Protein AF-A0A2L2BMZ1-F1 (afdb_monomer)

Mean predicted aligned error: 7.78 Å

Structure (mmCIF, N/CA/C/O backbone):
data_AF-A0A2L2BMZ1-F1
#
_entry.id   AF-A0A2L2BMZ1-F1
#
loop_
_atom_site.group_PDB
_atom_site.id
_atom_site.type_symbol
_atom_site.label_atom_id
_atom_site.label_alt_id
_atom_site.label_comp_id
_atom_site.label_asym_id
_atom_site.label_entity_id
_atom_site.label_seq_id
_atom_site.pdbx_PDB_ins_code
_atom_site.Cartn_x
_atom_site.Cartn_y
_atom_site.Cartn_z
_atom_site.occupancy
_atom_site.B_iso_or_equiv
_atom_site.auth_seq_id
_atom_site.auth_comp_id
_atom_site.auth_asym_id
_atom_site.auth_atom_id
_atom_site.pdbx_PDB_model_num
ATOM 1 N N . MET A 1 1 ? 6.894 -8.047 1.822 1.00 73.94 1 MET A N 1
ATOM 2 C CA . MET A 1 1 ? 6.750 -8.176 0.360 1.00 73.94 1 MET A CA 1
ATOM 3 C C . MET A 1 1 ? 8.102 -8.107 -0.331 1.00 73.94 1 MET A C 1
ATOM 5 O O . MET A 1 1 ? 8.536 -9.138 -0.802 1.00 73.94 1 MET A O 1
ATOM 9 N N . GLU A 1 2 ? 8.810 -6.972 -0.311 1.00 73.25 2 GLU A N 1
ATOM 10 C CA . GLU A 1 2 ? 10.122 -6.817 -0.980 1.00 73.25 2 GLU A CA 1
ATOM 11 C C . GLU A 1 2 ? 11.122 -7.942 -0.673 1.00 73.25 2 GLU A C 1
ATOM 13 O O . GLU A 1 2 ? 11.601 -8.600 -1.587 1.00 73.25 2 GLU A O 1
ATOM 18 N N . ALA A 1 3 ? 11.366 -8.222 0.611 1.00 72.44 3 ALA A N 1
ATOM 19 C CA . ALA A 1 3 ? 12.286 -9.280 1.028 1.00 72.44 3 ALA A CA 1
ATOM 20 C C . ALA A 1 3 ? 11.830 -10.691 0.596 1.00 72.44 3 ALA A C 1
ATOM 22 O O . ALA A 1 3 ? 12.660 -11.547 0.333 1.00 72.44 3 ALA A O 1
ATOM 23 N N . ALA A 1 4 ? 10.516 -10.921 0.495 1.00 77.12 4 ALA A N 1
ATOM 24 C CA . ALA A 1 4 ? 9.968 -12.196 0.030 1.00 77.12 4 ALA A CA 1
ATOM 25 C C . ALA A 1 4 ? 10.068 -12.340 -1.497 1.00 77.12 4 ALA A C 1
ATOM 27 O O . ALA A 1 4 ? 10.222 -13.449 -1.993 1.00 77.12 4 ALA A O 1
ATOM 28 N N . LEU A 1 5 ? 9.999 -11.232 -2.249 1.00 78.12 5 LEU A N 1
ATOM 29 C CA . LEU A 1 5 ? 10.255 -11.250 -3.692 1.00 78.12 5 LEU A CA 1
ATOM 30 C C . LEU A 1 5 ? 11.732 -11.540 -3.942 1.00 78.12 5 LEU A C 1
ATOM 32 O O . LEU A 1 5 ? 12.051 -12.360 -4.789 1.00 78.12 5 LEU A O 1
ATOM 36 N N . GLU A 1 6 ? 12.630 -10.938 -3.160 1.00 73.19 6 GLU A N 1
ATOM 37 C CA . GLU A 1 6 ? 14.060 -11.225 -3.283 1.00 73.19 6 GLU A CA 1
ATOM 38 C C . GLU A 1 6 ? 14.370 -12.728 -3.122 1.00 73.19 6 GLU A C 1
ATOM 40 O O . GLU A 1 6 ? 15.110 -13.320 -3.909 1.00 73.19 6 GLU A O 1
ATOM 45 N N . GLU A 1 7 ? 13.756 -13.365 -2.129 1.00 76.19 7 GLU A N 1
ATOM 46 C CA . GLU A 1 7 ? 13.883 -14.805 -1.918 1.00 76.19 7 GLU A CA 1
ATOM 47 C C . GLU A 1 7 ? 13.292 -15.619 -3.077 1.00 76.19 7 GLU A C 1
ATOM 49 O O . GLU A 1 7 ? 13.943 -16.535 -3.579 1.00 76.19 7 GLU A O 1
ATOM 54 N N . ALA A 1 8 ? 12.096 -15.248 -3.543 1.00 79.06 8 ALA A N 1
ATOM 55 C CA . ALA A 1 8 ? 11.344 -15.986 -4.555 1.00 79.06 8 ALA A CA 1
ATOM 56 C C . ALA A 1 8 ? 12.043 -16.097 -5.923 1.00 79.06 8 ALA A C 1
ATOM 58 O O . ALA A 1 8 ? 11.841 -17.083 -6.631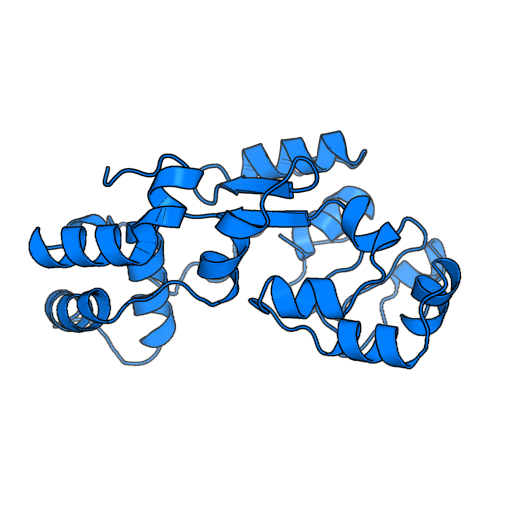 1.00 79.06 8 ALA A O 1
ATOM 59 N N . PHE A 1 9 ? 12.850 -15.111 -6.315 1.00 74.31 9 PHE A N 1
ATOM 60 C CA . PHE A 1 9 ? 13.529 -15.121 -7.619 1.00 74.31 9 PHE A CA 1
ATOM 61 C C . PHE A 1 9 ? 15.044 -15.341 -7.517 1.00 74.31 9 PHE A C 1
ATOM 63 O O . PHE A 1 9 ? 15.625 -15.933 -8.423 1.00 74.31 9 PHE A O 1
ATOM 70 N N . TRP A 1 10 ? 15.698 -14.916 -6.425 1.00 72.69 10 TRP A N 1
ATOM 71 C CA . TRP A 1 10 ? 17.164 -15.005 -6.287 1.00 72.69 10 TRP A CA 1
ATOM 72 C C . TRP A 1 10 ? 17.623 -15.898 -5.126 1.00 72.69 10 TRP A C 1
ATOM 74 O O . TRP A 1 10 ? 18.813 -15.913 -4.798 1.00 72.69 10 TRP A O 1
ATOM 84 N N . GLY A 1 11 ? 16.710 -16.647 -4.494 1.00 69.06 11 GLY A N 1
ATOM 85 C CA . GLY A 1 11 ? 17.026 -17.678 -3.495 1.00 69.06 11 GLY A CA 1
ATOM 86 C C . GLY A 1 11 ? 17.744 -17.147 -2.254 1.00 69.06 11 GLY A C 1
ATOM 87 O O . GLY A 1 11 ? 18.488 -17.874 -1.597 1.00 69.06 11 GLY A O 1
ATOM 88 N N . SER A 1 12 ? 17.592 -15.854 -1.974 1.00 66.00 12 SER A N 1
ATOM 89 C CA . SER A 1 12 ? 18.328 -15.162 -0.922 1.00 66.00 12 SER A CA 1
ATOM 90 C C . SER A 1 12 ? 17.438 -14.921 0.291 1.00 66.00 12 SER A C 1
ATOM 92 O O . SER A 1 12 ? 16.325 -14.438 0.113 1.00 66.00 12 SER A O 1
ATOM 94 N N . PRO A 1 13 ? 17.901 -15.209 1.524 1.00 64.38 13 PRO A N 1
ATOM 95 C CA . PRO A 1 13 ? 17.044 -15.106 2.699 1.00 64.38 13 PRO A CA 1
ATOM 96 C C . PRO A 1 13 ? 16.477 -13.696 2.885 1.00 64.38 13 PRO A C 1
ATOM 98 O O . PRO A 1 13 ? 17.237 -12.716 2.940 1.00 64.38 13 PRO A O 1
ATOM 101 N N . ALA A 1 14 ? 15.154 -13.610 3.049 1.00 61.50 14 ALA A N 1
ATOM 102 C CA . ALA A 1 14 ? 14.448 -12.371 3.329 1.00 61.50 14 ALA A CA 1
ATOM 103 C C . ALA A 1 14 ? 15.003 -11.682 4.592 1.00 61.50 14 ALA A C 1
ATOM 105 O O . ALA A 1 14 ? 14.909 -12.195 5.708 1.00 61.50 14 ALA A O 1
ATOM 106 N N . SER A 1 15 ? 15.571 -10.483 4.442 1.00 60.09 15 SER A N 1
ATOM 107 C CA . SER A 1 15 ? 16.139 -9.720 5.558 1.00 60.09 15 SER A CA 1
ATOM 108 C C . SER A 1 15 ? 15.561 -8.310 5.618 1.00 60.09 15 SER A C 1
ATOM 110 O O . SER A 1 15 ? 15.534 -7.580 4.628 1.00 60.09 15 SER A O 1
ATOM 112 N N . HIS A 1 16 ? 15.108 -7.908 6.808 1.00 54.88 16 HIS A N 1
ATOM 113 C CA . HIS A 1 16 ? 14.637 -6.550 7.051 1.00 54.88 16 HIS A CA 1
ATOM 114 C C . HIS A 1 16 ? 15.830 -5.602 7.217 1.00 54.88 16 HIS A C 1
ATOM 116 O O . HIS A 1 16 ? 16.740 -5.880 7.992 1.00 54.88 16 HIS A O 1
ATOM 122 N N . GLY A 1 17 ? 15.821 -4.468 6.513 1.00 52.12 17 GLY A N 1
ATOM 123 C CA . GLY A 1 17 ? 16.865 -3.444 6.642 1.00 52.12 17 GLY A CA 1
ATOM 124 C C . GLY A 1 17 ? 18.087 -3.635 5.740 1.00 52.12 17 GLY A C 1
ATOM 125 O O . GLY A 1 17 ? 19.001 -2.811 5.796 1.00 52.12 17 GLY A O 1
ATOM 126 N N . LYS A 1 18 ? 18.103 -4.658 4.873 1.00 52.47 18 LYS A N 1
ATOM 127 C CA . LYS A 1 18 ? 19.101 -4.735 3.803 1.00 52.47 18 LYS A CA 1
ATOM 128 C C . LYS A 1 18 ? 18.914 -3.619 2.774 1.00 52.47 18 LYS A C 1
ATOM 130 O O . LYS A 1 18 ? 17.821 -3.111 2.528 1.00 52.47 18 LYS A O 1
ATOM 135 N N . ARG A 1 19 ? 20.056 -3.252 2.207 1.00 48.16 19 ARG A N 1
ATOM 136 C CA . ARG A 1 19 ? 20.244 -2.388 1.044 1.00 48.16 19 ARG A CA 1
ATOM 137 C C . ARG A 1 19 ? 19.625 -3.047 -0.192 1.00 48.16 19 ARG A C 1
ATOM 139 O O . ARG A 1 19 ? 19.823 -4.245 -0.376 1.00 48.16 19 ARG A O 1
ATOM 146 N N . ALA A 1 20 ? 18.883 -2.289 -0.998 1.00 51.75 20 ALA A N 1
ATOM 147 C CA . ALA A 1 20 ? 18.257 -2.805 -2.214 1.00 51.75 20 ALA A CA 1
ATOM 148 C C . ALA A 1 20 ? 19.309 -3.329 -3.207 1.00 51.75 20 ALA A C 1
ATOM 150 O O . ALA A 1 20 ? 20.446 -2.843 -3.241 1.00 51.75 20 ALA A O 1
ATOM 151 N N . SER A 1 21 ? 18.913 -4.293 -4.035 1.00 50.47 21 SER A N 1
ATOM 152 C CA . SER A 1 21 ? 19.725 -4.818 -5.136 1.00 50.47 21 SER A CA 1
ATOM 153 C C . SER A 1 21 ? 18.921 -4.720 -6.431 1.00 50.47 21 SER A C 1
ATOM 155 O O . SER A 1 21 ? 17.738 -5.048 -6.436 1.00 50.47 21 SER A O 1
ATOM 157 N N . ILE A 1 22 ? 19.556 -4.236 -7.502 1.00 54.47 22 ILE A N 1
ATOM 158 C CA . ILE A 1 22 ? 19.000 -4.246 -8.861 1.00 54.47 22 ILE A CA 1
ATOM 159 C C . ILE A 1 22 ? 19.677 -5.392 -9.604 1.00 54.47 22 ILE A C 1
ATOM 161 O O . ILE A 1 22 ? 20.907 -5.408 -9.731 1.00 54.47 22 ILE A O 1
ATOM 165 N N . TYR A 1 23 ? 18.872 -6.343 -10.065 1.00 57.88 23 TYR A N 1
ATOM 166 C CA . TYR A 1 23 ? 19.321 -7.514 -10.813 1.00 57.88 23 TYR A CA 1
ATOM 167 C C . TYR A 1 23 ? 18.999 -7.346 -12.309 1.00 57.88 23 TYR A C 1
ATOM 169 O O . TYR A 1 23 ? 18.095 -6.593 -12.674 1.00 57.88 23 TYR A O 1
ATOM 177 N N . ARG A 1 24 ? 19.771 -7.995 -13.195 1.00 53.31 24 ARG A N 1
ATOM 178 C CA . ARG A 1 24 ? 19.661 -7.837 -14.666 1.00 53.31 24 ARG A CA 1
ATOM 179 C C . ARG A 1 24 ? 18.313 -8.268 -15.257 1.00 53.31 24 ARG A C 1
ATOM 181 O O . ARG A 1 24 ? 17.959 -7.811 -16.333 1.00 53.31 24 ARG A O 1
ATOM 188 N N . ASP A 1 25 ? 17.587 -9.140 -14.573 1.00 57.88 25 ASP A N 1
ATOM 189 C CA . ASP A 1 25 ? 16.226 -9.588 -14.905 1.00 57.88 25 ASP A CA 1
ATOM 190 C C . ASP A 1 25 ? 15.133 -8.604 -14.448 1.00 57.88 25 ASP A C 1
ATOM 192 O O . ASP A 1 25 ? 13.951 -8.796 -14.722 1.00 57.88 25 ASP A O 1
ATOM 196 N N . GLY A 1 26 ? 15.533 -7.507 -13.810 1.00 53.03 26 GLY A N 1
ATOM 197 C CA . GLY A 1 26 ? 14.751 -6.289 -13.749 1.00 53.03 26 GLY A CA 1
ATOM 198 C C . GLY A 1 26 ? 13.941 -6.047 -12.489 1.00 53.03 26 GLY A C 1
ATOM 199 O O . GLY 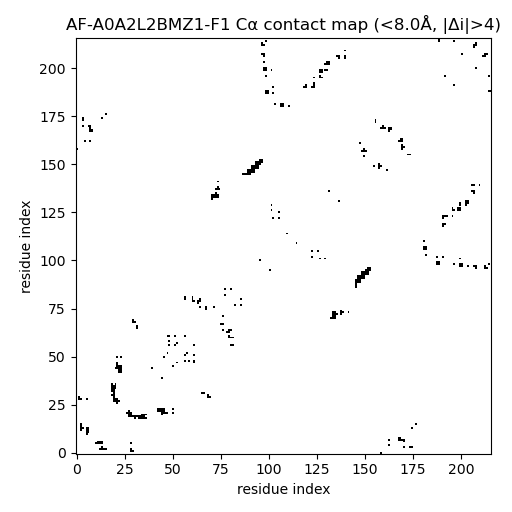A 1 26 ? 13.051 -5.193 -12.465 1.00 53.03 26 GLY A O 1
ATOM 200 N N . PHE A 1 27 ? 14.272 -6.750 -11.412 1.00 54.94 27 PHE A N 1
ATOM 201 C CA . PHE A 1 27 ? 13.631 -6.526 -10.131 1.00 54.94 27 PHE A CA 1
ATOM 202 C C . PHE A 1 27 ? 14.301 -5.419 -9.315 1.00 54.94 27 PHE A C 1
ATOM 204 O O . PHE A 1 27 ? 15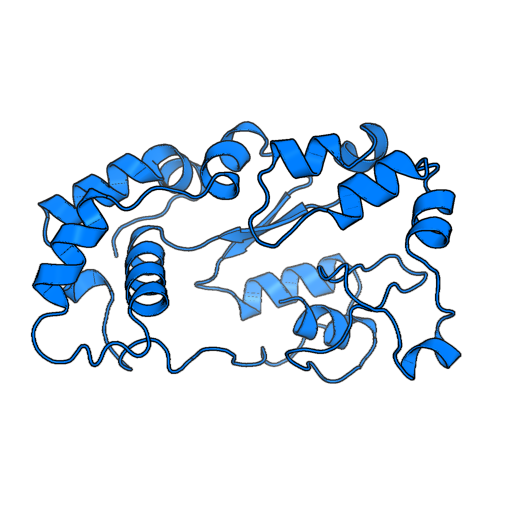.524 -5.369 -9.166 1.00 54.94 27 PHE A O 1
ATOM 211 N N . VAL A 1 28 ? 13.465 -4.536 -8.766 1.00 52.62 28 VAL A N 1
ATOM 212 C CA . VAL A 1 28 ? 13.851 -3.367 -7.971 1.00 52.62 28 VAL A CA 1
ATOM 213 C C . VAL A 1 28 ? 13.094 -3.432 -6.646 1.00 52.62 28 VAL A C 1
ATOM 215 O O . VAL A 1 28 ? 11.867 -3.357 -6.635 1.00 52.62 28 VAL A O 1
ATOM 218 N N . THR A 1 29 ? 13.799 -3.557 -5.517 1.00 49.44 29 THR A N 1
ATOM 219 C CA . THR A 1 29 ? 13.200 -3.337 -4.187 1.00 49.44 29 THR A CA 1
ATOM 220 C C . THR A 1 29 ? 13.402 -1.889 -3.742 1.00 49.44 29 THR A C 1
ATOM 222 O O . THR A 1 29 ? 14.441 -1.276 -3.995 1.00 49.44 29 THR A O 1
ATOM 225 N N . GLY A 1 30 ? 12.367 -1.305 -3.135 1.00 38.91 30 GLY A N 1
ATOM 226 C CA . GLY A 1 30 ? 12.150 0.133 -3.000 1.00 38.91 30 GLY A CA 1
ATOM 227 C C . GLY A 1 30 ? 12.954 0.819 -1.901 1.00 38.91 30 GLY A C 1
ATOM 228 O O . GLY A 1 30 ? 12.375 1.433 -1.004 1.00 38.91 30 GLY A O 1
ATOM 229 N N . ARG A 1 31 ? 14.291 0.791 -1.978 1.00 43.09 31 ARG A N 1
ATOM 230 C CA . ARG A 1 31 ? 15.136 1.715 -1.202 1.00 43.09 31 ARG A CA 1
ATOM 231 C C . ARG A 1 31 ? 16.263 2.323 -2.051 1.00 43.09 31 ARG A C 1
ATOM 233 O O . ARG A 1 31 ? 17.238 1.634 -2.334 1.00 43.09 31 ARG A O 1
ATOM 240 N N . PRO A 1 32 ? 16.196 3.631 -2.363 1.00 38.66 32 PRO A N 1
ATOM 241 C CA . PRO A 1 32 ? 17.248 4.380 -3.066 1.00 38.66 32 PRO A CA 1
ATOM 242 C C . PRO A 1 32 ? 18.586 4.451 -2.313 1.00 38.66 32 PRO A C 1
ATOM 244 O O . PRO A 1 32 ? 19.621 4.800 -2.883 1.00 38.66 32 PRO A O 1
ATOM 247 N N . HIS A 1 33 ? 18.584 4.153 -1.010 1.00 38.25 33 HIS A N 1
ATOM 248 C CA . HIS A 1 33 ? 19.751 4.351 -0.164 1.00 38.25 33 HIS A CA 1
ATOM 249 C C . HIS A 1 33 ? 20.598 3.086 -0.043 1.00 38.25 33 HIS A C 1
ATOM 251 O O . HIS A 1 33 ? 20.395 2.234 0.823 1.00 38.25 33 HIS A O 1
ATOM 257 N N . ASN A 1 34 ? 21.644 3.107 -0.869 1.00 38.34 34 ASN A N 1
ATOM 258 C CA . ASN A 1 34 ? 22.843 2.281 -0.871 1.00 38.34 34 ASN A CA 1
ATOM 259 C C . ASN A 1 34 ? 22.666 0.873 -1.428 1.00 38.34 34 ASN A C 1
ATOM 261 O O . ASN A 1 34 ? 21.856 0.098 -0.952 1.00 38.34 34 ASN A O 1
ATOM 265 N N . PHE A 1 35 ? 23.545 0.528 -2.363 1.00 47.31 35 PHE A N 1
ATOM 266 C CA . PHE A 1 35 ? 23.560 -0.734 -3.078 1.00 47.31 35 PHE A CA 1
ATOM 267 C C . PHE A 1 35 ? 24.909 -1.436 -2.886 1.00 47.31 35 PHE A C 1
ATOM 269 O O . PHE A 1 35 ? 25.906 -1.005 -3.464 1.00 47.31 35 PHE A O 1
ATOM 276 N N . ARG A 1 36 ? 24.981 -2.476 -2.049 1.00 47.22 36 ARG A N 1
ATOM 277 C CA . ARG A 1 36 ? 26.135 -3.399 -1.956 1.00 47.22 36 ARG A CA 1
ATOM 278 C C . ARG A 1 36 ? 25.652 -4.726 -1.351 1.00 47.22 36 ARG A C 1
ATOM 280 O O . ARG A 1 36 ? 25.263 -4.722 -0.185 1.00 47.22 36 ARG A O 1
ATOM 287 N N . HIS A 1 37 ? 25.690 -5.836 -2.098 1.00 42.12 37 HIS A N 1
ATOM 288 C CA . HIS A 1 37 ? 25.399 -7.183 -1.570 1.00 42.12 37 HIS A CA 1
ATOM 289 C C . HIS A 1 37 ? 26.246 -8.284 -2.261 1.00 42.12 37 HIS A C 1
ATOM 291 O O . HIS A 1 37 ? 26.480 -8.180 -3.464 1.00 42.12 37 HIS A O 1
ATOM 297 N N . PRO A 1 38 ? 26.676 -9.358 -1.556 1.00 43.00 38 PRO A N 1
ATOM 298 C CA . PRO A 1 38 ? 27.494 -10.462 -2.102 1.00 43.00 38 PRO A CA 1
ATOM 299 C C . PRO A 1 38 ? 26.839 -11.356 -3.178 1.00 43.00 38 PRO A C 1
ATOM 301 O O . PRO A 1 38 ? 27.534 -12.134 -3.822 1.00 43.00 38 PRO A O 1
ATOM 304 N N . ILE A 1 39 ? 25.536 -11.216 -3.451 1.00 44.91 39 ILE A N 1
ATOM 305 C CA . ILE A 1 39 ? 24.858 -11.883 -4.591 1.00 44.91 39 ILE A CA 1
ATOM 306 C C . ILE A 1 39 ? 25.291 -11.256 -5.937 1.00 44.91 39 ILE A C 1
ATOM 308 O O . ILE A 1 39 ? 25.214 -11.891 -6.989 1.00 44.91 39 ILE A O 1
ATOM 312 N N . ALA A 1 40 ? 25.818 -10.023 -5.900 1.00 43.38 40 ALA A N 1
ATOM 313 C CA . ALA A 1 40 ? 26.226 -9.221 -7.054 1.00 43.38 40 ALA A CA 1
ATOM 314 C C . ALA A 1 40 ? 27.250 -9.894 -7.984 1.00 43.38 40 ALA A C 1
ATOM 316 O O . ALA A 1 40 ? 27.254 -9.610 -9.182 1.00 43.38 40 ALA A O 1
ATOM 317 N N . ALA A 1 41 ? 28.096 -10.787 -7.459 1.00 47.34 41 ALA A N 1
ATOM 318 C CA . ALA A 1 41 ? 29.102 -11.491 -8.255 1.00 47.34 41 ALA A CA 1
ATOM 319 C C . ALA A 1 41 ? 28.489 -12.532 -9.210 1.00 47.34 41 ALA A C 1
ATOM 321 O O . ALA A 1 41 ? 29.059 -12.802 -10.261 1.00 47.34 41 ALA A O 1
ATOM 322 N N . ARG A 1 42 ? 27.318 -13.090 -8.869 1.00 45.31 42 ARG A N 1
ATOM 323 C CA . ARG A 1 42 ? 26.654 -14.148 -9.648 1.00 45.31 42 ARG A CA 1
ATOM 324 C C . ARG A 1 42 ? 25.730 -13.607 -10.747 1.00 45.31 42 ARG A C 1
ATOM 326 O O . ARG A 1 42 ? 25.527 -14.296 -11.739 1.00 45.31 42 ARG A O 1
ATOM 333 N N . TRP A 1 43 ? 25.204 -12.388 -10.590 1.00 50.16 43 TRP A N 1
ATOM 334 C CA . TRP A 1 43 ? 24.140 -11.845 -11.455 1.00 50.16 43 TRP A CA 1
ATOM 335 C C . TRP A 1 43 ? 24.475 -10.510 -12.148 1.00 50.16 43 TRP A C 1
ATOM 337 O O . TRP A 1 43 ? 23.726 -10.071 -13.016 1.00 50.16 43 TRP A O 1
ATOM 347 N N . GLY A 1 44 ? 25.610 -9.878 -11.818 1.00 55.69 44 GLY A N 1
ATOM 348 C CA . GLY A 1 44 ? 26.086 -8.647 -12.457 1.00 55.69 44 GLY A CA 1
ATOM 349 C C . GLY A 1 44 ? 25.344 -7.389 -11.992 1.00 55.69 44 GLY A C 1
ATOM 350 O O . GLY A 1 44 ? 24.289 -7.049 -12.513 1.00 55.69 44 GLY A O 1
ATOM 351 N N . TYR A 1 45 ? 25.925 -6.660 -11.038 1.00 54.44 45 TYR A N 1
ATOM 352 C CA . TYR A 1 45 ? 25.345 -5.431 -10.488 1.00 54.44 45 TYR A CA 1
ATOM 353 C C . TYR A 1 45 ? 25.262 -4.284 -11.517 1.00 54.44 45 TYR A C 1
ATOM 355 O O . TYR A 1 45 ? 26.234 -3.999 -12.225 1.00 54.44 45 TYR A O 1
ATOM 363 N N . LEU A 1 46 ? 24.132 -3.570 -11.537 1.00 57.38 46 LEU A N 1
ATOM 364 C CA . LEU A 1 46 ? 23.943 -2.332 -12.295 1.00 57.38 46 LEU A CA 1
ATOM 365 C C . LEU A 1 46 ? 23.619 -1.186 -11.330 1.00 57.38 46 LEU A C 1
ATOM 367 O O . LEU A 1 46 ? 22.835 -1.340 -10.397 1.00 57.38 46 LEU A O 1
ATOM 371 N N . THR A 1 47 ? 24.208 -0.007 -11.550 1.00 66.56 47 THR A N 1
ATOM 372 C CA . THR A 1 47 ? 23.696 1.211 -10.904 1.00 66.56 47 THR A CA 1
ATOM 373 C C . THR A 1 47 ? 22.292 1.497 -11.432 1.00 66.56 47 THR A C 1
ATOM 375 O O . THR A 1 47 ? 21.997 1.148 -12.574 1.00 66.56 47 THR A O 1
ATOM 378 N N . ALA A 1 48 ? 21.448 2.190 -10.660 1.00 66.81 48 ALA A N 1
ATOM 379 C CA . ALA A 1 48 ? 20.133 2.620 -11.147 1.00 66.81 48 ALA A CA 1
ATOM 380 C C . ALA A 1 48 ? 20.244 3.352 -12.496 1.00 66.81 48 ALA A C 1
ATOM 382 O O . ALA A 1 48 ? 19.515 3.038 -13.425 1.00 66.81 48 ALA A O 1
ATOM 383 N N . ARG A 1 49 ? 21.238 4.239 -12.652 1.00 69.88 49 ARG A N 1
ATOM 384 C CA . ARG A 1 49 ? 21.509 4.923 -13.928 1.00 69.88 49 ARG A CA 1
ATOM 385 C C . ARG A 1 49 ? 21.839 3.961 -15.070 1.00 69.88 49 ARG A C 1
ATOM 387 O O . ARG A 1 49 ? 21.375 4.179 -16.177 1.00 69.88 49 ARG A O 1
ATOM 394 N N . ARG A 1 50 ? 22.627 2.910 -14.821 1.00 69.69 50 ARG A N 1
ATOM 395 C CA . ARG A 1 50 ? 22.981 1.929 -15.856 1.00 69.69 50 ARG A CA 1
ATOM 396 C C . ARG A 1 50 ? 21.786 1.055 -16.227 1.00 69.69 50 ARG A C 1
ATOM 398 O O . ARG A 1 50 ? 21.521 0.895 -17.405 1.00 69.69 50 ARG A O 1
ATOM 405 N N . TYR A 1 51 ? 21.058 0.554 -15.232 1.00 72.56 51 TYR A N 1
ATOM 406 C CA . TYR A 1 51 ? 19.873 -0.272 -15.447 1.00 72.56 51 TYR A CA 1
ATOM 407 C C . TYR A 1 51 ? 18.764 0.505 -16.164 1.00 72.56 51 TYR A C 1
ATOM 409 O O . TYR A 1 51 ? 18.314 0.114 -17.230 1.00 72.56 51 TYR A O 1
ATOM 417 N N . PHE A 1 52 ? 18.369 1.663 -15.635 1.00 72.06 52 PHE A N 1
ATOM 418 C CA . PHE A 1 52 ? 17.325 2.478 -16.254 1.00 72.06 52 PHE A CA 1
ATOM 419 C C . PHE A 1 52 ? 17.778 3.161 -17.551 1.00 72.06 52 PHE A C 1
ATOM 421 O O . PHE A 1 52 ? 16.942 3.464 -18.398 1.00 72.06 52 PHE A O 1
ATOM 428 N N . GLY A 1 53 ? 19.086 3.334 -17.758 1.00 70.88 53 GLY A N 1
ATOM 429 C CA . GLY A 1 53 ? 19.643 3.759 -19.041 1.00 70.88 53 GLY A CA 1
ATOM 430 C C . GLY A 1 53 ? 19.385 2.756 -20.171 1.00 70.88 53 GLY A C 1
ATOM 431 O O . GLY A 1 53 ? 19.162 3.176 -21.302 1.00 70.88 53 GLY A O 1
ATOM 432 N N . GLU A 1 54 ? 19.313 1.450 -19.879 1.00 75.25 54 GLU A N 1
ATOM 433 C CA . GLU A 1 54 ? 18.906 0.424 -20.861 1.00 75.25 54 GLU A CA 1
ATOM 434 C C . GLU A 1 54 ? 17.435 0.584 -21.282 1.00 75.25 54 GLU A C 1
ATOM 436 O O . GLU A 1 54 ? 17.048 0.186 -22.378 1.00 75.25 54 GLU A O 1
ATOM 441 N N . PHE A 1 55 ? 16.631 1.256 -20.454 1.00 73.56 55 PHE A N 1
ATOM 442 C CA . PHE A 1 55 ? 15.263 1.665 -20.763 1.00 73.56 55 PHE A CA 1
ATOM 443 C C . PHE A 1 55 ? 15.164 3.121 -21.241 1.00 73.56 55 PHE A C 1
ATOM 445 O O . PHE A 1 55 ? 14.077 3.687 -21.254 1.00 73.56 55 PHE A O 1
ATOM 452 N N . SER A 1 56 ? 16.285 3.728 -21.645 1.00 81.75 56 SER A N 1
ATOM 453 C CA . SER A 1 56 ? 16.355 5.097 -22.178 1.00 81.75 56 SER A CA 1
ATOM 454 C C . SER A 1 56 ? 15.929 6.211 -21.211 1.00 81.75 56 SER A C 1
ATOM 456 O O . SER A 1 56 ? 15.638 7.318 -21.659 1.00 81.75 56 SER A O 1
ATOM 458 N N . LEU A 1 57 ? 15.944 5.975 -19.890 1.00 79.44 57 LEU A N 1
ATOM 459 C CA . LEU A 1 57 ? 15.729 7.057 -18.922 1.00 79.44 57 LEU A CA 1
ATOM 460 C C . LEU A 1 57 ? 16.930 8.010 -18.882 1.00 79.44 57 LEU A C 1
ATOM 462 O O . LEU A 1 57 ? 18.091 7.599 -18.790 1.00 79.44 57 LEU A O 1
ATOM 466 N N . THR A 1 58 ? 16.635 9.304 -18.838 1.00 83.62 58 THR A N 1
ATOM 467 C CA . THR A 1 58 ? 17.600 10.370 -18.562 1.00 83.62 58 THR A CA 1
ATOM 468 C C . THR A 1 58 ? 18.044 10.362 -17.095 1.00 83.62 58 THR A C 1
ATOM 470 O O . THR A 1 58 ? 17.328 9.904 -16.202 1.00 83.62 58 THR A O 1
ATOM 473 N N . SER A 1 59 ? 19.204 10.962 -16.796 1.00 81.81 59 SER A N 1
ATOM 474 C CA . SER A 1 59 ? 19.687 11.118 -15.410 1.00 81.81 59 SER A CA 1
ATOM 475 C C . SER A 1 59 ? 18.658 11.784 -14.488 1.00 81.81 59 SER A C 1
ATOM 477 O O . SER A 1 59 ? 18.524 11.379 -13.336 1.00 81.81 59 SER A O 1
ATOM 479 N N . ARG A 1 60 ? 17.902 12.764 -15.003 1.00 81.75 60 ARG A N 1
ATOM 480 C CA . ARG A 1 60 ? 16.868 13.488 -14.251 1.00 81.75 60 ARG A CA 1
ATOM 481 C C . ARG A 1 60 ? 15.658 12.606 -13.933 1.00 81.75 60 ARG A C 1
ATOM 483 O O . ARG A 1 60 ? 15.094 12.720 -12.850 1.00 81.75 60 ARG A O 1
ATOM 490 N N . GLU A 1 61 ? 15.245 11.737 -14.851 1.00 80.00 61 GLU A N 1
ATOM 491 C CA . GLU A 1 61 ? 14.152 10.781 -14.612 1.00 80.00 61 GLU A CA 1
ATOM 492 C C . GLU A 1 61 ? 14.565 9.716 -13.599 1.00 80.00 61 GLU A C 1
ATOM 494 O O . GLU A 1 61 ? 13.817 9.433 -12.667 1.00 80.00 61 GLU A O 1
ATOM 499 N N . VAL A 1 62 ? 15.800 9.211 -13.700 1.00 78.06 62 VAL A N 1
ATOM 500 C CA . VAL A 1 62 ? 16.357 8.304 -12.688 1.00 78.06 62 VAL A CA 1
ATOM 501 C C . VAL A 1 62 ? 16.390 8.972 -11.311 1.00 78.06 62 VAL A C 1
ATOM 503 O O . VAL A 1 62 ? 16.057 8.333 -10.319 1.00 78.06 62 VAL A O 1
ATOM 506 N N . GLU A 1 63 ? 16.736 10.256 -11.222 1.00 81.44 63 GLU A N 1
ATOM 507 C CA . GLU A 1 63 ? 16.711 11.001 -9.956 1.00 81.44 63 GLU A CA 1
ATOM 508 C C . GLU A 1 63 ? 15.299 11.144 -9.377 1.00 81.44 63 GLU A C 1
ATOM 510 O O . GLU A 1 63 ? 15.120 10.932 -8.179 1.00 81.44 63 GLU A O 1
ATOM 515 N N . LYS A 1 64 ? 14.285 11.420 -10.207 1.00 81.88 64 LYS A N 1
ATOM 516 C CA . LYS A 1 64 ? 12.880 11.426 -9.764 1.00 81.88 64 LYS A CA 1
ATOM 517 C C . LYS A 1 64 ? 12.440 10.057 -9.251 1.00 81.88 64 LYS A C 1
ATOM 519 O O . LYS A 1 64 ? 11.792 9.976 -8.212 1.00 81.88 64 LYS A O 1
ATOM 524 N N . LEU A 1 65 ? 12.816 8.986 -9.948 1.00 80.50 65 LEU A N 1
ATOM 525 C CA . LEU A 1 65 ? 12.499 7.617 -9.546 1.00 80.50 65 LEU A CA 1
ATOM 526 C C . LEU A 1 65 ? 13.153 7.253 -8.210 1.00 80.50 65 LEU A C 1
ATOM 528 O O . LEU A 1 65 ? 12.514 6.667 -7.340 1.00 80.50 65 LEU A O 1
ATOM 532 N N . LEU A 1 66 ? 14.407 7.662 -8.016 1.00 77.88 66 LEU A N 1
ATOM 533 C CA . LEU A 1 66 ? 15.133 7.500 -6.757 1.00 77.88 66 LEU A CA 1
ATOM 534 C C . LEU A 1 66 ? 14.621 8.417 -5.636 1.00 77.88 66 LEU A C 1
ATOM 536 O O . LEU A 1 66 ? 14.970 8.195 -4.482 1.00 77.88 66 LEU A O 1
ATOM 540 N N . ALA A 1 67 ? 13.814 9.432 -5.938 1.00 82.06 67 ALA A N 1
ATOM 541 C CA . ALA A 1 67 ? 13.175 10.272 -4.929 1.00 82.06 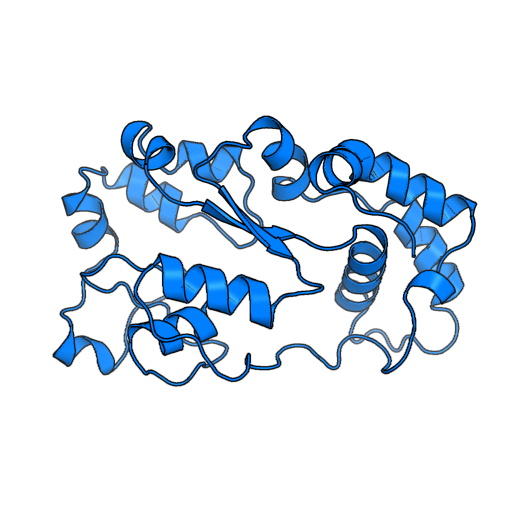67 ALA A CA 1
ATOM 542 C C . ALA A 1 67 ? 11.858 9.674 -4.403 1.00 82.06 67 ALA A C 1
ATOM 544 O O . ALA A 1 67 ? 11.328 10.155 -3.399 1.00 82.06 67 ALA A O 1
ATOM 545 N N . LEU A 1 68 ? 11.329 8.622 -5.043 1.00 83.06 68 LEU A N 1
ATOM 546 C CA . LEU A 1 68 ? 10.144 7.932 -4.547 1.00 83.06 68 LEU A CA 1
ATOM 547 C C . LEU A 1 68 ? 10.441 7.248 -3.208 1.00 83.06 68 LEU A C 1
ATOM 549 O O . LEU A 1 68 ? 11.454 6.577 -3.008 1.00 83.06 68 LEU A O 1
ATOM 553 N N . SER A 1 69 ? 9.498 7.400 -2.290 1.00 80.75 69 SER A N 1
ATOM 554 C CA . SER A 1 69 ? 9.483 6.777 -0.970 1.00 80.75 69 SER A CA 1
ATOM 555 C C . SER A 1 69 ? 8.268 5.851 -0.811 1.00 80.75 69 SER A C 1
ATOM 557 O O . SER A 1 69 ? 7.338 5.913 -1.628 1.00 80.75 69 SER A O 1
ATOM 559 N N . PRO A 1 70 ? 8.230 4.986 0.222 1.00 79.31 70 PRO A N 1
ATOM 560 C CA . PRO A 1 70 ? 7.037 4.203 0.517 1.00 79.31 70 PRO A CA 1
ATOM 561 C C . PRO A 1 70 ? 5.805 5.106 0.619 1.00 79.31 70 PRO A C 1
ATOM 563 O O . PRO A 1 70 ? 5.859 6.143 1.273 1.00 79.31 70 PRO A O 1
ATOM 566 N N . HIS A 1 71 ? 4.702 4.692 -0.007 1.00 84.69 71 HIS A N 1
ATOM 567 C CA . HIS A 1 71 ? 3.448 5.455 -0.066 1.00 84.69 71 HIS A CA 1
ATOM 568 C C . HIS A 1 71 ? 3.495 6.761 -0.873 1.00 84.69 71 HIS A C 1
ATOM 570 O O . HIS A 1 71 ? 2.569 7.566 -0.762 1.00 84.69 71 HIS A O 1
ATOM 576 N N . SER A 1 72 ? 4.522 6.963 -1.710 1.00 89.12 72 SER A N 1
ATOM 577 C CA . SER A 1 72 ? 4.471 8.009 -2.739 1.00 89.12 72 SER A CA 1
ATOM 578 C C . SER A 1 72 ? 3.200 7.870 -3.567 1.00 89.12 72 SER A C 1
ATOM 580 O O . SER A 1 72 ? 2.728 6.759 -3.816 1.00 89.12 72 SER A O 1
ATOM 582 N N . SER A 1 73 ? 2.646 9.007 -3.973 1.00 91.94 73 SER A N 1
ATOM 583 C CA . SER A 1 73 ? 1.393 9.042 -4.711 1.00 91.94 73 SER A CA 1
ATOM 584 C C . SER A 1 73 ? 1.536 8.426 -6.109 1.00 91.94 73 SER A C 1
ATOM 586 O O . SER A 1 73 ? 2.648 8.301 -6.640 1.00 91.94 73 SER A O 1
ATOM 588 N N . VAL A 1 74 ? 0.416 8.030 -6.716 1.00 91.94 74 VAL A N 1
ATOM 589 C CA . VAL A 1 74 ? 0.415 7.456 -8.071 1.00 91.94 74 VAL A CA 1
ATOM 590 C C . VAL A 1 74 ? 0.883 8.491 -9.083 1.00 91.94 74 VAL A C 1
ATOM 592 O O . VAL A 1 74 ? 1.663 8.172 -9.980 1.00 91.94 74 VAL A O 1
ATOM 595 N N . PHE A 1 75 ? 0.478 9.743 -8.896 1.00 91.50 75 PHE A N 1
ATOM 596 C CA . PHE A 1 75 ? 0.925 10.866 -9.701 1.00 91.50 75 PHE A CA 1
ATOM 597 C C . PHE A 1 75 ? 2.447 11.044 -9.645 1.00 91.50 75 PHE A C 1
ATOM 599 O O . PHE A 1 75 ? 3.094 11.136 -10.691 1.00 91.50 75 PHE A O 1
ATOM 606 N N . ALA A 1 76 ? 3.040 11.026 -8.445 1.00 90.06 76 ALA A N 1
ATOM 607 C CA . ALA A 1 76 ? 4.489 11.128 -8.283 1.00 90.06 76 ALA A CA 1
ATOM 608 C C . ALA A 1 76 ? 5.220 9.961 -8.967 1.00 90.06 76 ALA A C 1
ATOM 610 O O . ALA A 1 76 ? 6.207 10.178 -9.671 1.00 90.06 76 ALA A O 1
ATOM 611 N N . ALA A 1 77 ? 4.706 8.735 -8.816 1.00 89.50 77 ALA A N 1
ATOM 612 C CA . ALA A 1 77 ? 5.266 7.555 -9.469 1.00 89.50 77 ALA A CA 1
ATOM 613 C C . ALA A 1 77 ? 5.174 7.635 -11.004 1.00 89.50 77 ALA A C 1
ATOM 615 O O . ALA A 1 77 ? 6.150 7.334 -11.690 1.00 89.50 77 ALA A O 1
ATOM 616 N N . ARG A 1 78 ? 4.040 8.096 -11.550 1.00 89.50 78 ARG A N 1
ATOM 617 C CA . ARG A 1 78 ? 3.854 8.281 -12.997 1.00 89.50 78 ARG A CA 1
ATOM 618 C C . ARG A 1 78 ? 4.777 9.359 -13.559 1.00 89.50 78 ARG A C 1
ATOM 620 O O . ARG A 1 78 ? 5.359 9.154 -14.612 1.00 89.50 78 ARG A O 1
ATOM 627 N N . GLN A 1 79 ? 4.977 10.474 -12.853 1.00 88.94 79 GLN A N 1
ATOM 628 C CA . GLN A 1 79 ? 5.911 11.528 -13.283 1.00 88.94 79 GLN A CA 1
ATOM 629 C C . GLN A 1 79 ? 7.390 11.125 -13.237 1.00 88.94 79 GLN A C 1
ATOM 631 O O . GLN A 1 79 ? 8.239 11.807 -13.826 1.00 88.94 79 GLN A O 1
ATOM 636 N N . ALA A 1 80 ? 7.711 10.079 -12.480 1.00 84.94 80 ALA A N 1
ATOM 637 C CA . ALA A 1 80 ? 9.061 9.554 -12.355 1.00 84.94 80 ALA A CA 1
ATOM 638 C C . ALA A 1 80 ? 9.422 8.550 -13.461 1.00 84.94 80 ALA A C 1
ATOM 640 O O . ALA A 1 80 ? 10.584 8.158 -13.557 1.00 84.94 80 ALA A O 1
ATOM 641 N N . LEU A 1 81 ? 8.454 8.133 -14.282 1.00 82.12 81 LEU A N 1
ATOM 642 C CA . LEU A 1 81 ? 8.633 7.123 -15.319 1.00 82.12 81 LEU A CA 1
ATOM 643 C C . LEU A 1 81 ? 8.234 7.673 -16.699 1.00 82.12 81 LEU A C 1
ATOM 645 O O . LEU A 1 81 ? 7.227 8.373 -16.804 1.00 82.12 81 LEU A O 1
ATOM 649 N N . PRO A 1 82 ? 8.973 7.325 -17.768 1.00 83.62 82 PRO A N 1
ATOM 650 C CA . PRO A 1 82 ? 8.505 7.499 -19.139 1.00 83.62 82 PRO A CA 1
ATOM 651 C C . PRO A 1 82 ? 7.138 6.843 -19.369 1.00 83.62 82 PRO A C 1
ATOM 653 O O . PRO A 1 82 ? 6.818 5.813 -18.768 1.00 83.62 82 PRO A O 1
ATOM 656 N N . GLU A 1 83 ? 6.331 7.430 -20.252 1.00 87.56 83 GLU A N 1
ATOM 657 C CA . GLU A 1 83 ? 4.948 6.999 -20.483 1.00 87.56 83 GLU A CA 1
ATOM 658 C C . GLU A 1 83 ? 4.857 5.564 -21.030 1.00 87.56 83 GLU A C 1
ATOM 660 O O . GLU A 1 83 ? 4.047 4.769 -20.550 1.00 87.56 83 GLU A O 1
ATOM 665 N N . ASP A 1 84 ? 5.740 5.179 -21.953 1.00 85.56 84 ASP A N 1
ATOM 666 C CA . ASP A 1 84 ? 5.798 3.817 -22.498 1.00 85.56 84 ASP A CA 1
ATOM 667 C C . ASP A 1 84 ? 6.118 2.777 -21.409 1.00 85.56 84 ASP A C 1
ATOM 669 O O . ASP A 1 84 ? 5.528 1.692 -21.366 1.00 85.56 84 ASP A O 1
ATOM 673 N N . ILE A 1 85 ? 7.023 3.124 -20.488 1.00 83.75 85 ILE A N 1
ATOM 674 C CA . ILE A 1 85 ? 7.390 2.279 -19.352 1.00 83.75 85 ILE A CA 1
ATOM 675 C C . ILE A 1 85 ? 6.225 2.181 -18.384 1.00 83.75 85 ILE A C 1
ATOM 677 O O . ILE A 1 85 ? 5.889 1.075 -17.960 1.00 83.75 85 ILE A O 1
ATOM 681 N N . TRP A 1 86 ? 5.581 3.304 -18.062 1.00 88.50 86 TRP A N 1
ATOM 682 C CA . TRP A 1 86 ? 4.394 3.313 -17.217 1.00 88.50 86 TRP A CA 1
ATOM 683 C C . TRP A 1 86 ? 3.330 2.361 -17.765 1.00 88.50 86 TRP A C 1
ATOM 685 O O . TRP A 1 86 ? 2.842 1.518 -17.020 1.00 88.50 86 TRP A O 1
ATOM 695 N N . HIS A 1 87 ? 3.016 2.415 -19.059 1.00 89.56 87 HIS A N 1
ATOM 696 C CA . HIS A 1 87 ? 1.958 1.590 -19.649 1.00 89.56 87 HIS A CA 1
ATOM 697 C C . HIS A 1 87 ? 2.284 0.096 -19.760 1.00 89.56 87 HIS A C 1
ATOM 699 O O . HIS A 1 87 ? 1.362 -0.715 -19.817 1.00 89.56 87 HIS A O 1
ATOM 705 N N . ARG A 1 88 ? 3.560 -0.307 -19.746 1.00 86.44 88 ARG A N 1
ATOM 706 C CA . ARG A 1 88 ? 3.939 -1.735 -19.777 1.00 86.44 88 ARG A CA 1
ATOM 707 C C . ARG A 1 88 ? 4.310 -2.313 -18.412 1.00 86.44 88 ARG A C 1
ATOM 709 O O . ARG A 1 88 ? 4.233 -3.526 -18.219 1.00 86.44 88 ARG A O 1
ATOM 716 N N . ALA A 1 89 ? 4.733 -1.472 -17.469 1.00 85.62 89 ALA A N 1
ATOM 717 C CA . ALA A 1 89 ? 5.182 -1.912 -16.157 1.00 85.62 89 ALA A CA 1
ATOM 718 C C . ALA A 1 89 ? 4.015 -2.458 -15.331 1.00 85.62 89 ALA A C 1
ATOM 720 O O . ALA A 1 89 ? 2.992 -1.788 -15.150 1.00 85.62 89 ALA A O 1
ATOM 721 N N . LYS A 1 90 ? 4.200 -3.654 -14.763 1.00 87.81 90 LYS A N 1
ATOM 722 C CA . LYS A 1 90 ? 3.278 -4.192 -13.763 1.00 87.81 90 LYS A CA 1
ATOM 723 C C . LYS A 1 90 ? 3.429 -3.429 -12.448 1.00 87.81 90 LYS A C 1
ATOM 725 O O . LYS A 1 90 ? 4.536 -3.287 -11.934 1.00 87.81 90 LYS A O 1
ATOM 730 N N . LYS A 1 91 ? 2.311 -2.948 -11.906 1.00 90.25 91 LYS A N 1
ATOM 731 C CA . LYS A 1 91 ? 2.255 -2.151 -10.671 1.00 90.25 91 LYS A CA 1
ATOM 732 C C . LYS A 1 91 ? 1.690 -3.024 -9.567 1.00 90.25 91 LYS A C 1
ATOM 734 O O . LYS A 1 91 ? 0.514 -3.361 -9.584 1.00 90.25 91 LYS A O 1
ATOM 739 N N . ILE A 1 92 ? 2.538 -3.448 -8.641 1.00 90.56 92 ILE A N 1
ATOM 740 C CA . ILE A 1 92 ? 2.131 -4.342 -7.556 1.00 90.56 92 ILE A CA 1
ATOM 741 C C . ILE A 1 92 ? 1.737 -3.486 -6.358 1.00 90.56 92 ILE A C 1
ATOM 743 O O . ILE A 1 92 ? 2.557 -2.720 -5.851 1.00 90.56 92 ILE A O 1
ATOM 747 N N . VAL A 1 93 ? 0.503 -3.641 -5.886 1.00 90.81 93 VAL A N 1
ATOM 748 C CA . VAL A 1 93 ? -0.008 -2.933 -4.711 1.00 90.81 93 VAL A CA 1
ATOM 749 C C . VAL A 1 93 ? -0.557 -3.917 -3.690 1.00 90.81 93 VAL A C 1
ATOM 751 O O . VAL A 1 93 ? -1.196 -4.907 -4.040 1.00 90.81 93 VAL A O 1
ATOM 754 N N . VAL A 1 94 ? -0.312 -3.624 -2.413 1.00 92.25 94 VAL A N 1
ATOM 755 C CA . VAL A 1 94 ? -0.970 -4.316 -1.306 1.00 92.25 94 VAL A CA 1
ATOM 756 C C . VAL A 1 94 ? -2.140 -3.466 -0.842 1.00 92.25 94 VAL A C 1
ATOM 758 O O . VAL A 1 94 ? -1.945 -2.318 -0.441 1.00 92.25 94 VAL A O 1
ATOM 761 N N . VAL A 1 95 ? -3.337 -4.037 -0.882 1.00 94.62 95 VAL A N 1
ATOM 762 C CA . VAL A 1 95 ? -4.567 -3.423 -0.381 1.00 94.62 95 VAL A CA 1
ATOM 763 C C . VAL A 1 95 ? -4.991 -4.097 0.918 1.00 94.62 95 VAL A C 1
ATOM 765 O O . VAL A 1 95 ? -4.622 -5.239 1.188 1.00 94.62 95 VAL A O 1
ATOM 768 N N . ARG A 1 96 ? -5.739 -3.380 1.750 1.00 95.06 96 ARG A N 1
ATOM 769 C CA . ARG A 1 96 ? -6.256 -3.885 3.023 1.00 95.06 96 ARG A CA 1
ATOM 770 C C . ARG A 1 96 ? -7.642 -3.318 3.268 1.00 95.06 96 ARG A C 1
ATOM 772 O O . ARG A 1 96 ? -7.934 -2.206 2.815 1.00 95.06 96 ARG A O 1
ATOM 779 N N . ASN A 1 97 ? -8.449 -4.063 4.013 1.00 96.81 97 ASN A N 1
ATOM 780 C CA . ASN A 1 97 ? -9.713 -3.607 4.555 1.00 96.81 97 ASN A CA 1
ATOM 781 C C . ASN A 1 97 ? -9.501 -2.245 5.250 1.00 96.81 97 ASN A C 1
ATOM 783 O O . ASN A 1 97 ? -8.640 -2.145 6.130 1.00 96.81 97 ASN A O 1
ATOM 787 N N . PRO A 1 98 ? -10.237 -1.188 4.860 1.00 96.75 98 PRO A N 1
ATOM 788 C CA . PRO A 1 98 ? -9.977 0.164 5.346 1.00 96.75 98 PRO A CA 1
ATOM 789 C C . PRO A 1 98 ? -10.202 0.298 6.855 1.00 96.75 98 PRO A C 1
ATOM 791 O O . PRO A 1 98 ? -9.466 1.030 7.518 1.00 96.75 98 PRO A O 1
ATOM 794 N N . TRP A 1 99 ? -11.144 -0.458 7.424 1.00 97.75 99 TRP A N 1
ATOM 795 C CA . TRP A 1 99 ? -11.427 -0.418 8.855 1.00 97.75 99 TRP A CA 1
ATOM 796 C C . TRP A 1 99 ? -10.315 -1.068 9.682 1.00 97.75 99 TRP A C 1
ATOM 798 O O . TRP A 1 99 ? -9.846 -0.473 10.658 1.00 97.75 99 TRP A O 1
ATOM 808 N N . ASP A 1 100 ? -9.835 -2.243 9.266 1.00 95.62 100 ASP A N 1
ATOM 809 C CA . ASP A 1 100 ? -8.680 -2.897 9.895 1.00 95.62 100 ASP A CA 1
ATOM 810 C C . ASP A 1 100 ? -7.385 -2.101 9.662 1.00 95.62 100 ASP A C 1
ATOM 812 O O . ASP A 1 100 ? -6.532 -1.979 10.548 1.00 95.62 100 ASP A O 1
ATOM 816 N N . LYS A 1 101 ? -7.250 -1.472 8.489 1.00 94.44 101 LYS A N 1
ATOM 817 C CA . LYS A 1 101 ? -6.141 -0.565 8.199 1.00 94.44 101 LYS A CA 1
ATOM 818 C C . LYS A 1 101 ? -6.130 0.634 9.145 1.00 94.44 101 LYS A C 1
ATOM 820 O O . LYS A 1 101 ? -5.072 0.928 9.694 1.00 94.44 101 LYS A O 1
ATOM 825 N N . ALA A 1 102 ? -7.257 1.304 9.372 1.00 96.31 102 ALA A N 1
ATOM 826 C CA . ALA A 1 102 ? -7.309 2.453 10.274 1.00 96.31 102 ALA A CA 1
ATOM 827 C C . ALA A 1 102 ? -6.906 2.073 11.710 1.00 96.31 102 ALA A C 1
ATOM 829 O O . ALA A 1 102 ? -6.127 2.795 12.331 1.00 96.31 102 ALA A O 1
ATOM 830 N N . VAL A 1 103 ? -7.329 0.903 12.205 1.00 94.56 103 VAL A N 1
ATOM 831 C CA . VAL A 1 103 ? -6.871 0.375 13.503 1.00 94.56 103 VAL A CA 1
ATOM 832 C C . VAL A 1 103 ? -5.370 0.078 13.493 1.00 94.56 103 VAL A C 1
ATOM 834 O O . VAL A 1 103 ? -4.649 0.427 14.428 1.00 94.56 103 VAL A O 1
ATOM 837 N N . SER A 1 104 ? -4.862 -0.530 12.421 1.00 91.75 104 SER A N 1
ATOM 838 C CA . SER A 1 104 ? -3.428 -0.774 12.260 1.00 91.75 104 SER A CA 1
ATOM 839 C C . SER A 1 104 ? -2.612 0.522 12.247 1.00 91.75 104 SER A C 1
ATOM 841 O O . SER A 1 104 ? -1.543 0.575 12.856 1.00 91.75 104 SER A O 1
ATOM 843 N N . ASP A 1 105 ? -3.097 1.557 11.562 1.00 92.69 105 ASP A N 1
ATOM 844 C CA . ASP A 1 105 ? -2.443 2.861 11.478 1.00 92.69 105 ASP A CA 1
ATOM 845 C C . ASP A 1 105 ? -2.487 3.593 12.826 1.00 92.69 105 ASP A C 1
ATOM 847 O O . ASP A 1 105 ? -1.489 4.211 13.206 1.00 92.69 105 ASP A O 1
ATOM 851 N N . PHE A 1 106 ? -3.595 3.483 13.570 1.00 93.94 106 PHE A N 1
ATOM 852 C CA . PHE A 1 106 ? -3.723 3.989 14.937 1.00 93.94 106 PHE A CA 1
ATOM 853 C C . PHE A 1 106 ? -2.623 3.413 15.832 1.00 93.94 106 PHE A C 1
ATOM 855 O O . PHE A 1 106 ? -1.764 4.166 16.294 1.00 93.94 106 PHE A O 1
ATOM 862 N N . TYR A 1 107 ? -2.566 2.084 15.975 1.00 91.38 107 TYR A N 1
ATOM 863 C CA . TYR A 1 107 ? -1.554 1.409 16.794 1.00 91.38 107 TYR A CA 1
ATOM 864 C C . TYR A 1 107 ? -0.126 1.679 16.317 1.00 91.38 107 TYR A C 1
ATOM 866 O O . TYR A 1 107 ? 0.797 1.836 17.118 1.00 91.38 107 TYR A O 1
ATOM 874 N N . TRP A 1 108 ? 0.084 1.792 15.003 1.00 89.31 108 TRP A N 1
ATOM 875 C CA . TRP A 1 108 ? 1.383 2.180 14.469 1.00 89.31 108 TRP A CA 1
ATOM 876 C C . TRP A 1 108 ? 1.782 3.583 14.927 1.00 89.31 108 TRP A C 1
ATOM 878 O O . TRP A 1 108 ? 2.920 3.767 15.355 1.00 89.31 108 TRP A O 1
ATOM 888 N N . LYS A 1 109 ? 0.889 4.574 14.858 1.00 89.25 109 LYS A N 1
ATOM 889 C CA . LYS A 1 109 ? 1.179 5.967 15.247 1.00 89.25 109 LYS A CA 1
ATOM 890 C C . LYS A 1 109 ? 1.331 6.146 16.759 1.00 89.25 109 LYS A C 1
ATOM 892 O O . LYS A 1 109 ? 2.059 7.040 17.193 1.00 89.25 109 LYS A O 1
ATOM 897 N N . THR A 1 110 ? 0.683 5.301 17.550 1.00 87.88 110 THR A N 1
ATOM 898 C CA . THR A 1 110 ? 0.698 5.364 19.015 1.00 87.88 110 THR A CA 1
ATOM 899 C C . THR A 1 110 ? 1.695 4.405 19.667 1.00 87.88 110 THR A C 1
ATOM 901 O O . THR A 1 110 ? 1.866 4.433 20.887 1.00 87.88 110 THR A O 1
ATOM 904 N N . ARG A 1 111 ? 2.411 3.594 18.877 1.00 85.56 111 ARG A N 1
ATOM 905 C CA . ARG A 1 111 ? 3.445 2.680 19.380 1.00 85.56 111 ARG A CA 1
ATOM 906 C C . ARG A 1 111 ? 4.442 3.399 20.296 1.00 85.56 111 ARG A C 1
ATOM 908 O O . ARG A 1 111 ? 4.921 4.488 19.981 1.00 85.56 111 ARG A O 1
ATOM 915 N N . GLY A 1 112 ? 4.772 2.765 21.418 1.00 79.12 112 GLY A N 1
ATOM 916 C CA . GLY A 1 112 ? 5.699 3.310 22.414 1.00 79.12 112 GLY A CA 1
ATOM 917 C C . GLY A 1 112 ? 5.103 4.366 23.353 1.00 79.12 112 GLY A C 1
ATOM 918 O O . GLY A 1 112 ? 5.846 4.900 24.168 1.00 79.12 112 GLY A O 1
ATOM 919 N N . ARG A 1 113 ? 3.794 4.660 23.277 1.00 77.50 113 ARG A N 1
ATOM 920 C CA . ARG A 1 113 ? 3.125 5.648 24.149 1.00 77.50 113 ARG A CA 1
ATOM 921 C C . ARG A 1 113 ? 2.459 5.072 25.410 1.00 77.50 113 ARG A C 1
ATOM 923 O O . ARG A 1 113 ? 1.837 5.835 26.133 1.00 77.50 113 ARG A O 1
ATOM 930 N N . GLY A 1 114 ? 2.590 3.770 25.694 1.00 66.00 114 GLY A N 1
ATOM 931 C CA . GLY A 1 114 ? 2.030 3.163 26.918 1.00 66.00 114 GLY A CA 1
ATOM 932 C C . GLY A 1 114 ? 0.497 3.102 26.944 1.00 66.00 114 GLY A C 1
ATOM 933 O O . GLY A 1 114 ? -0.119 3.351 27.971 1.00 66.00 114 GLY A O 1
ATOM 934 N N . LEU A 1 115 ? -0.103 2.810 25.793 1.00 65.25 115 LEU A N 1
ATOM 935 C CA . LEU A 1 115 ? -1.538 2.645 25.583 1.00 65.25 115 LEU A CA 1
ATOM 936 C C . LEU A 1 115 ? -2.062 1.367 26.257 1.00 65.25 115 LEU A C 1
ATOM 938 O O . LEU A 1 115 ? -1.823 0.287 25.721 1.00 65.25 115 LEU A O 1
ATOM 942 N N . LEU A 1 116 ? -2.712 1.452 27.421 1.00 59.09 116 LEU A N 1
ATOM 943 C CA . LEU A 1 116 ? -3.371 0.280 28.025 1.00 59.09 116 LEU A CA 1
ATOM 944 C C . LEU A 1 116 ? -4.774 0.549 28.602 1.00 59.09 116 LEU A C 1
ATOM 946 O O . LEU A 1 116 ? -5.535 -0.407 28.702 1.00 59.09 116 LEU A O 1
ATOM 950 N N . ASP A 1 117 ? -5.177 1.807 28.848 1.00 59.28 117 ASP A N 1
ATOM 951 C CA . ASP A 1 117 ? -6.463 2.096 29.521 1.00 59.28 117 ASP A CA 1
ATOM 952 C C . ASP A 1 117 ? -7.457 2.979 28.726 1.00 59.28 117 ASP A C 1
ATOM 954 O O . ASP A 1 117 ? -8.590 3.153 29.164 1.00 59.28 117 ASP A O 1
ATOM 958 N N . ASN A 1 118 ? -7.091 3.535 27.559 1.00 75.19 118 ASN A N 1
ATOM 959 C CA . ASN A 1 118 ? -7.938 4.499 26.819 1.00 75.19 118 ASN A CA 1
ATOM 960 C C . ASN A 1 118 ? -7.968 4.318 25.286 1.00 75.19 118 ASN A C 1
ATOM 962 O O . ASN A 1 118 ? -8.357 5.233 24.556 1.00 75.19 118 ASN A O 1
ATOM 966 N N . ASP A 1 119 ? -7.573 3.147 24.782 1.00 85.38 119 ASP A N 1
ATOM 967 C CA . ASP A 1 119 ? -7.451 2.888 23.341 1.00 85.38 119 ASP A CA 1
ATOM 968 C C . ASP A 1 119 ? -8.744 3.124 22.573 1.00 85.38 119 ASP A C 1
ATOM 970 O O . ASP A 1 119 ? -8.703 3.643 21.463 1.00 85.38 119 ASP A O 1
ATOM 974 N N . PHE A 1 120 ? -9.884 2.757 23.158 1.00 90.25 120 PHE A N 1
ATOM 975 C CA . PHE A 1 120 ? -11.184 2.900 22.514 1.00 90.25 120 PHE A CA 1
ATOM 976 C C . PHE A 1 120 ? -11.525 4.369 22.227 1.00 90.25 120 PHE A C 1
ATOM 978 O O . PHE A 1 120 ? -11.846 4.712 21.087 1.00 90.25 120 PHE A O 1
ATOM 985 N N . ASP A 1 121 ? -11.393 5.242 23.227 1.00 90.69 121 ASP A N 1
ATOM 986 C CA . ASP A 1 121 ? -11.715 6.670 23.112 1.00 90.69 121 ASP A CA 1
ATOM 987 C C . ASP A 1 121 ? -10.708 7.409 22.223 1.00 90.69 121 ASP A C 1
ATOM 989 O O . ASP A 1 121 ? -11.071 8.235 21.374 1.00 90.69 121 ASP A O 1
ATOM 993 N N . LEU A 1 122 ? -9.422 7.072 22.367 1.00 91.75 122 LEU A N 1
ATOM 994 C CA . LEU A 1 122 ? -8.377 7.597 21.493 1.00 91.75 122 LEU A CA 1
ATOM 995 C C . LEU A 1 122 ? -8.588 7.155 20.047 1.00 91.75 122 LEU A C 1
ATOM 997 O O . LEU A 1 122 ? -8.376 7.944 19.121 1.00 91.75 122 LEU A O 1
ATOM 1001 N N . PHE A 1 123 ? -9.022 5.911 19.846 1.00 94.56 123 PHE A N 1
ATOM 1002 C CA . PHE A 1 123 ? -9.339 5.411 18.526 1.00 94.56 123 PHE A CA 1
ATOM 1003 C C . PHE A 1 123 ? -10.561 6.114 17.935 1.00 94.56 123 PHE A C 1
ATOM 1005 O O . PHE A 1 123 ? -10.496 6.451 16.757 1.00 94.56 123 PHE A O 1
ATOM 1012 N N . GLN A 1 124 ? -11.617 6.415 18.706 1.00 96.25 124 GLN A N 1
ATOM 1013 C CA . GLN A 1 124 ? -12.755 7.187 18.175 1.00 96.25 124 GLN A CA 1
ATOM 1014 C C . GLN A 1 124 ? -12.263 8.512 17.588 1.00 96.25 124 GLN A C 1
ATOM 1016 O O . GLN A 1 124 ? -12.482 8.805 16.412 1.00 96.25 124 GLN A O 1
ATOM 1021 N N . SER A 1 125 ? -11.487 9.261 18.376 1.00 94.44 125 SER A N 1
ATOM 1022 C CA . SER A 1 125 ? -10.911 10.544 17.956 1.00 94.44 125 SER A CA 1
ATOM 1023 C C . SER A 1 125 ? -10.030 10.411 16.710 1.00 94.44 125 SER A C 1
ATOM 1025 O O . SER A 1 125 ? -10.045 11.282 15.837 1.00 94.44 125 SER A O 1
ATOM 1027 N N . TYR A 1 126 ? -9.272 9.317 16.614 1.00 95.75 126 TYR A N 1
ATOM 1028 C CA . TYR A 1 126 ? -8.451 9.013 15.450 1.00 95.75 126 TYR A CA 1
ATOM 1029 C C . TYR A 1 126 ? -9.289 8.670 14.211 1.00 95.75 126 TYR A C 1
ATOM 1031 O O . TYR A 1 126 ? -9.013 9.184 13.129 1.00 95.75 126 TYR A O 1
ATOM 1039 N N . ALA A 1 127 ? -10.299 7.812 14.353 1.00 97.06 127 ALA A N 1
ATOM 1040 C CA . ALA A 1 127 ? -11.114 7.296 13.261 1.00 97.06 127 ALA A CA 1
ATOM 1041 C C . ALA A 1 127 ? -11.883 8.410 12.540 1.00 97.06 127 ALA A C 1
ATOM 1043 O O . ALA A 1 127 ? -11.927 8.409 11.311 1.00 97.06 127 ALA A O 1
ATOM 1044 N N . HIS A 1 128 ? -12.385 9.412 13.272 1.00 95.12 128 HIS A N 1
ATOM 1045 C CA . HIS A 1 128 ? -13.055 10.574 12.671 1.00 95.12 128 HIS A CA 1
ATOM 1046 C C . HIS A 1 128 ? -12.144 11.435 11.784 1.00 95.12 128 HIS A C 1
ATOM 1048 O O . HIS A 1 128 ? -12.627 12.173 10.930 1.00 95.12 128 HIS A O 1
ATOM 1054 N N . GLN A 1 129 ? -10.826 11.341 11.972 1.00 94.56 129 GLN A N 1
ATOM 1055 C CA . GLN A 1 129 ? -9.819 12.099 11.222 1.00 94.56 129 GLN A CA 1
ATOM 1056 C C . GLN A 1 129 ? -9.013 11.217 10.263 1.00 94.56 129 GLN A C 1
ATOM 1058 O O . GLN A 1 129 ? -8.142 11.707 9.539 1.00 94.56 129 GLN A O 1
ATOM 1063 N N . ALA A 1 130 ? -9.243 9.903 10.281 1.00 96.00 130 ALA A N 1
ATOM 1064 C CA . ALA A 1 130 ? -8.508 8.970 9.453 1.00 96.00 130 ALA A CA 1
ATOM 1065 C C . ALA A 1 130 ? -8.881 9.202 7.986 1.00 96.00 130 ALA A C 1
ATOM 1067 O O . ALA A 1 130 ? -10.055 9.171 7.624 1.00 96.00 130 ALA A O 1
ATOM 1068 N N . MET A 1 131 ? -7.867 9.409 7.146 1.00 95.38 131 MET A N 1
ATOM 1069 C CA . MET A 1 131 ? -8.021 9.623 5.708 1.00 95.38 131 MET A CA 1
ATOM 1070 C C . MET A 1 131 ? -7.109 8.681 4.918 1.00 95.38 131 MET A C 1
ATOM 1072 O O . MET A 1 131 ? -6.018 8.347 5.410 1.00 95.38 131 MET A O 1
ATOM 1076 N N . PRO A 1 132 ? -7.514 8.274 3.700 1.00 93.94 132 PRO A N 1
ATOM 1077 C CA . PRO A 1 132 ? -6.633 7.566 2.784 1.00 93.94 132 PRO A CA 1
ATOM 1078 C C . PRO A 1 132 ? -5.364 8.376 2.524 1.00 93.94 132 PRO A C 1
ATOM 1080 O O . PRO A 1 132 ? -5.380 9.604 2.415 1.00 93.94 132 PRO A O 1
ATOM 1083 N N . ILE A 1 133 ? -4.239 7.673 2.422 1.00 92.44 133 ILE A N 1
ATOM 1084 C CA . ILE A 1 133 ? -2.985 8.289 1.972 1.00 92.44 133 ILE A CA 1
ATOM 1085 C C . ILE A 1 133 ? -3.092 8.642 0.483 1.00 92.44 133 ILE A C 1
ATOM 1087 O O . ILE A 1 133 ? -3.901 8.058 -0.233 1.00 92.44 133 ILE A O 1
ATOM 1091 N N . ALA A 1 134 ? -2.234 9.539 -0.013 1.00 91.94 134 ALA A N 1
ATOM 1092 C CA . ALA A 1 134 ? -2.285 9.995 -1.408 1.00 91.94 134 ALA A CA 1
ATOM 1093 C C . ALA A 1 134 ? -2.290 8.837 -2.425 1.00 91.94 134 ALA A C 1
ATOM 1095 O O . ALA A 1 134 ? -3.086 8.843 -3.358 1.00 91.94 134 ALA A O 1
ATOM 1096 N N . LEU A 1 135 ? -1.468 7.803 -2.198 1.00 90.44 135 LEU A N 1
ATOM 1097 C CA . LEU A 1 135 ? -1.489 6.578 -3.003 1.00 90.44 135 LEU A CA 1
ATOM 1098 C C . LEU A 1 135 ? -2.891 5.951 -3.062 1.00 90.44 135 LEU A C 1
ATOM 1100 O O . LEU A 1 135 ? -3.353 5.612 -4.142 1.00 90.44 135 LEU A O 1
ATOM 1104 N N . GLU A 1 136 ? -3.563 5.800 -1.920 1.00 91.75 136 GLU A N 1
ATOM 1105 C CA . GLU A 1 136 ? -4.872 5.143 -1.841 1.00 91.75 136 GLU A CA 1
ATOM 1106 C C . GLU A 1 136 ? -5.959 5.952 -2.555 1.00 91.75 136 GLU A C 1
ATOM 1108 O O . GLU A 1 136 ? -6.762 5.390 -3.300 1.00 91.75 136 GLU A O 1
ATOM 1113 N N . SER A 1 137 ? -5.941 7.273 -2.368 1.00 90.62 137 SER A N 1
ATOM 1114 C CA . SER A 1 137 ? -6.899 8.196 -2.981 1.00 90.62 137 SER A CA 1
ATOM 1115 C C . SER A 1 137 ? -6.750 8.295 -4.499 1.00 90.62 137 SER A C 1
ATOM 1117 O O . SER A 1 137 ? -7.747 8.371 -5.210 1.00 90.62 137 SER A O 1
ATOM 1119 N N . GLU A 1 138 ? -5.515 8.318 -5.004 1.00 91.75 138 GLU A N 1
ATOM 1120 C CA . GLU A 1 138 ? -5.238 8.501 -6.433 1.00 91.75 138 GLU A CA 1
ATOM 1121 C C . GLU A 1 138 ? -5.346 7.194 -7.224 1.00 91.75 138 GLU A C 1
ATOM 1123 O O . GLU A 1 138 ? -5.709 7.198 -8.399 1.00 91.75 138 GLU A O 1
ATOM 1128 N N . MET A 1 139 ? -5.021 6.057 -6.606 1.00 89.31 139 MET A N 1
ATOM 1129 C CA . MET A 1 139 ? -4.911 4.788 -7.324 1.00 89.31 139 MET A CA 1
ATOM 1130 C C . MET A 1 139 ? -6.220 4.327 -7.952 1.00 89.31 139 MET A C 1
ATOM 1132 O O . MET A 1 139 ? -6.193 3.775 -9.049 1.00 89.31 139 MET A O 1
ATOM 1136 N N . THR A 1 140 ? -7.359 4.586 -7.313 1.00 85.12 140 THR A N 1
ATOM 1137 C CA . THR A 1 140 ? -8.678 4.238 -7.864 1.00 85.12 140 THR A CA 1
ATOM 1138 C C . THR A 1 140 ? -8.956 4.939 -9.198 1.00 85.12 140 THR A C 1
ATOM 1140 O O . THR A 1 140 ? -9.635 4.379 -10.050 1.00 85.12 140 THR A O 1
ATOM 1143 N N . GLN A 1 141 ? -8.370 6.118 -9.433 1.00 87.12 141 GLN A N 1
ATOM 1144 C CA . GLN A 1 141 ? -8.517 6.888 -10.676 1.00 87.12 141 GLN A CA 1
ATOM 1145 C C . GLN A 1 141 ? -7.556 6.438 -11.787 1.00 87.12 141 GLN A C 1
ATOM 1147 O O . GLN A 1 141 ? -7.739 6.780 -12.954 1.00 87.12 141 GLN A O 1
ATOM 1152 N N . HIS A 1 142 ? -6.510 5.693 -11.431 1.00 88.38 142 HIS A N 1
ATOM 1153 C CA . HIS A 1 142 ? -5.435 5.267 -12.331 1.00 88.38 142 HIS A CA 1
ATOM 1154 C C . HIS A 1 142 ? -5.362 3.744 -12.495 1.00 88.38 142 HIS A C 1
ATOM 1156 O O . HIS A 1 142 ? -4.364 3.225 -13.004 1.00 88.38 142 HIS A O 1
ATOM 1162 N N . TRP A 1 143 ? -6.388 3.033 -12.031 1.00 89.31 143 TRP A N 1
ATOM 1163 C CA . TRP A 1 143 ? -6.462 1.582 -12.089 1.00 89.31 143 TRP A CA 1
ATOM 1164 C C . TRP A 1 143 ? -6.630 1.089 -13.533 1.00 89.31 143 TRP A C 1
ATOM 1166 O O . TRP A 1 143 ? -7.479 1.578 -14.271 1.00 89.31 143 TRP A O 1
ATOM 1176 N N . ASP A 1 144 ? -5.829 0.096 -13.918 1.00 91.00 144 ASP A N 1
ATOM 1177 C CA . ASP A 1 144 ? -5.854 -0.570 -15.225 1.00 91.00 144 ASP A CA 1
ATOM 1178 C C . ASP A 1 144 ? -5.326 -2.022 -15.107 1.00 91.00 144 ASP A C 1
ATOM 1180 O O . ASP A 1 144 ? -4.902 -2.461 -14.033 1.00 91.00 144 ASP A O 1
ATOM 1184 N N . ASP A 1 145 ? -5.297 -2.770 -16.214 1.00 91.50 145 ASP A N 1
ATOM 1185 C CA . ASP A 1 145 ? -4.896 -4.192 -16.258 1.00 91.50 145 ASP A CA 1
ATOM 1186 C C . ASP A 1 145 ? -3.394 -4.454 -15.999 1.00 91.50 145 ASP A C 1
ATOM 1188 O O . ASP A 1 145 ? -2.905 -5.599 -15.966 1.00 91.50 145 ASP A O 1
ATOM 1192 N N . THR A 1 146 ? -2.602 -3.395 -15.838 1.00 91.69 146 THR A N 1
ATOM 1193 C CA . THR A 1 146 ? -1.200 -3.496 -15.429 1.00 91.69 146 THR A CA 1
ATOM 1194 C C . THR A 1 146 ? -1.044 -3.582 -13.916 1.00 91.69 146 THR A C 1
ATOM 1196 O O . THR A 1 146 ? 0.011 -4.021 -13.446 1.00 91.69 146 THR A O 1
ATOM 1199 N N . TRP A 1 147 ? -2.077 -3.232 -13.149 1.00 92.62 147 TRP A N 1
ATOM 1200 C CA . TRP A 1 147 ? -2.057 -3.346 -11.699 1.00 92.62 147 TRP A CA 1
ATOM 1201 C C . TRP A 1 147 ? -2.246 -4.793 -11.249 1.00 92.62 147 TRP A C 1
ATOM 1203 O O . TRP A 1 147 ? -3.067 -5.548 -11.768 1.00 92.62 147 TRP A O 1
ATOM 1213 N N . VAL A 1 148 ? -1.462 -5.192 -10.253 1.00 92.50 148 VAL A N 1
ATOM 1214 C CA . VAL A 1 148 ? -1.605 -6.463 -9.553 1.00 92.50 148 VAL A CA 1
ATOM 1215 C C . VAL A 1 148 ? -1.956 -6.163 -8.109 1.00 92.50 148 VAL A C 1
ATOM 1217 O O . VAL A 1 148 ? -1.170 -5.567 -7.372 1.00 92.50 148 VAL A O 1
ATOM 1220 N N . CYS A 1 149 ? -3.157 -6.584 -7.730 1.00 93.19 149 CYS A N 1
ATOM 1221 C CA . CYS A 1 149 ? -3.690 -6.441 -6.389 1.00 93.19 149 CYS A CA 1
ATOM 1222 C C . CYS A 1 149 ? -3.254 -7.619 -5.518 1.00 93.19 149 CYS A C 1
ATOM 1224 O O . CYS A 1 149 ? -3.452 -8.771 -5.901 1.00 93.19 149 CYS A O 1
ATOM 1226 N N . ILE A 1 150 ? -2.702 -7.327 -4.345 1.00 95.25 150 ILE A N 1
ATOM 1227 C CA . ILE A 1 150 ? -2.463 -8.297 -3.279 1.00 95.25 150 ILE A CA 1
ATOM 1228 C C . ILE A 1 150 ? -3.296 -7.867 -2.078 1.00 95.25 150 ILE A C 1
ATOM 1230 O O . ILE A 1 150 ? -3.078 -6.783 -1.537 1.00 95.25 150 ILE A O 1
ATOM 1234 N N . ARG A 1 151 ? -4.232 -8.701 -1.628 1.00 95.38 151 ARG A N 1
ATOM 1235 C CA . ARG A 1 151 ? -4.992 -8.431 -0.405 1.00 95.38 151 ARG A CA 1
ATOM 1236 C C . ARG A 1 151 ? -4.162 -8.801 0.811 1.00 95.38 151 ARG A C 1
ATOM 1238 O O . ARG A 1 151 ? -3.608 -9.894 0.886 1.00 95.38 151 ARG A O 1
ATOM 1245 N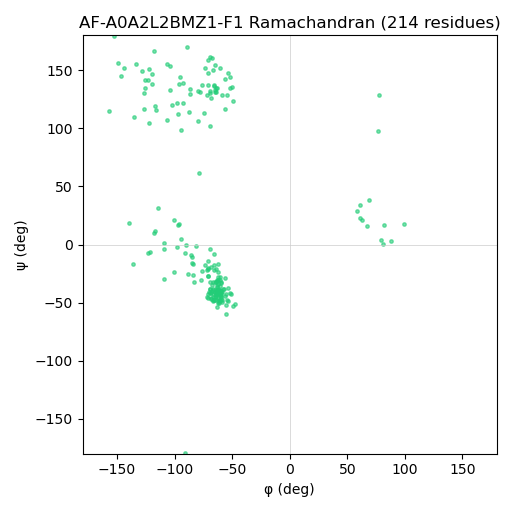 N . PHE A 1 152 ? -4.097 -7.910 1.791 1.00 93.81 152 PHE A N 1
ATOM 1246 C CA . PHE A 1 152 ? -3.434 -8.177 3.063 1.00 93.81 152 PHE A CA 1
ATOM 1247 C C . PHE A 1 152 ? -4.063 -9.373 3.791 1.00 93.81 152 PHE A C 1
ATOM 1249 O O . PHE A 1 152 ? -3.365 -10.135 4.453 1.00 93.81 152 PHE A O 1
AT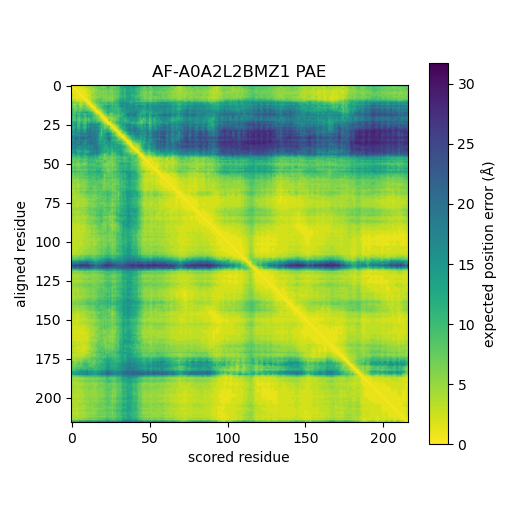OM 1256 N N . GLU A 1 153 ? -5.367 -9.570 3.616 1.00 93.12 153 GLU A N 1
ATOM 1257 C CA . GLU A 1 153 ? -6.126 -10.678 4.195 1.00 93.12 153 GLU A CA 1
ATOM 1258 C C . GLU A 1 153 ? -5.713 -12.038 3.603 1.00 93.12 153 GLU A C 1
ATOM 1260 O O . GLU A 1 153 ? -5.662 -13.032 4.321 1.00 93.12 153 GLU A O 1
ATOM 1265 N N . ASN A 1 154 ? -5.321 -12.060 2.322 1.00 94.50 154 ASN A N 1
ATOM 1266 C CA . ASN A 1 154 ? -4.895 -13.256 1.583 1.00 94.50 154 ASN A CA 1
ATOM 1267 C C . ASN A 1 154 ? -3.410 -13.181 1.194 1.00 94.50 154 ASN A C 1
ATOM 1269 O O . ASN A 1 154 ? -2.996 -13.691 0.152 1.00 94.50 154 ASN A O 1
ATOM 1273 N N . LEU A 1 155 ? -2.599 -12.516 2.026 1.00 92.50 155 LEU A N 1
ATOM 1274 C CA . LEU A 1 155 ? -1.272 -12.034 1.639 1.00 92.50 155 LEU A CA 1
ATOM 1275 C C . LEU A 1 155 ? -0.358 -13.134 1.093 1.00 92.50 155 LEU A C 1
ATOM 1277 O O . LEU A 1 155 ? 0.334 -12.898 0.110 1.00 92.50 155 LEU A O 1
ATOM 1281 N N . LEU A 1 156 ? -0.335 -14.317 1.716 1.00 93.38 156 LEU A N 1
ATOM 1282 C CA . LEU A 1 156 ? 0.492 -15.436 1.251 1.00 93.38 156 LEU A CA 1
ATOM 1283 C C . LEU A 1 156 ? 0.014 -15.958 -0.107 1.00 93.38 156 LEU A C 1
ATOM 1285 O O . LEU A 1 156 ? 0.824 -16.107 -1.015 1.00 93.38 156 LEU A O 1
ATOM 1289 N N . GLU A 1 157 ? -1.284 -16.207 -0.249 1.00 96.00 157 GLU A N 1
ATOM 1290 C CA . GLU A 1 157 ? -1.852 -16.808 -1.453 1.00 96.00 157 GLU A CA 1
ATOM 1291 C C . GLU A 1 157 ? -1.723 -15.873 -2.664 1.00 96.00 157 GLU A C 1
ATOM 1293 O O . GLU A 1 157 ? -1.214 -16.270 -3.714 1.00 96.00 157 GLU A O 1
ATOM 1298 N N . ASP A 1 158 ? -2.097 -14.601 -2.508 1.00 96.06 158 ASP A N 1
ATOM 1299 C CA . ASP A 1 158 ? -1.964 -13.600 -3.570 1.00 96.06 158 ASP A CA 1
ATOM 1300 C C . ASP A 1 158 ? -0.496 -13.373 -3.950 1.00 96.06 158 ASP A C 1
ATOM 1302 O O . ASP A 1 158 ? -0.161 -13.219 -5.129 1.00 96.06 158 ASP A O 1
ATOM 1306 N N . PHE A 1 159 ? 0.403 -13.415 -2.965 1.00 93.38 159 PHE A N 1
ATOM 1307 C CA . PHE A 1 159 ? 1.835 -13.331 -3.212 1.00 93.38 159 PHE A CA 1
ATOM 1308 C C . PHE A 1 159 ? 2.361 -14.527 -4.011 1.00 93.38 159 PHE A C 1
ATOM 1310 O O . PHE A 1 159 ? 3.107 -14.342 -4.971 1.00 93.38 159 PHE A O 1
ATOM 1317 N N . GLN A 1 160 ? 1.956 -15.750 -3.661 1.00 94.00 160 GLN A N 1
ATOM 1318 C CA . GLN A 1 160 ? 2.336 -16.957 -4.398 1.00 94.00 160 GLN A CA 1
ATOM 1319 C C . GLN A 1 160 ? 1.848 -16.899 -5.851 1.00 94.00 160 GLN A C 1
ATOM 1321 O O . GLN A 1 160 ? 2.625 -17.179 -6.765 1.00 94.00 160 GLN A O 1
ATOM 1326 N N . ARG A 1 161 ? 0.603 -16.458 -6.087 1.00 95.00 161 ARG A N 1
ATOM 1327 C CA . ARG A 1 161 ? 0.058 -16.258 -7.443 1.00 95.00 161 ARG A CA 1
ATOM 1328 C C . ARG A 1 161 ? 0.873 -15.241 -8.243 1.00 95.00 161 ARG A C 1
ATOM 1330 O O . ARG A 1 161 ? 1.177 -15.492 -9.410 1.00 95.00 161 ARG A O 1
ATOM 1337 N N . LEU A 1 162 ? 1.248 -14.114 -7.628 1.00 92.62 162 LEU A N 1
ATOM 1338 C CA . LEU A 1 162 ? 2.119 -13.116 -8.256 1.00 92.62 162 LEU A CA 1
ATOM 1339 C C . LEU A 1 162 ? 3.466 -13.732 -8.652 1.00 92.62 162 LEU A C 1
ATOM 1341 O O . LEU A 1 162 ? 3.900 -13.559 -9.789 1.00 92.62 162 LEU A O 1
ATOM 1345 N N . VAL A 1 163 ? 4.120 -14.439 -7.729 1.00 90.50 163 VAL A N 1
ATOM 1346 C CA . VAL A 1 163 ? 5.439 -15.039 -7.966 1.00 90.50 163 VAL A CA 1
ATOM 1347 C C . VAL A 1 163 ? 5.392 -16.033 -9.126 1.00 90.50 163 VAL A C 1
ATOM 1349 O O . VAL A 1 163 ? 6.213 -15.931 -10.034 1.00 90.50 163 VAL A O 1
ATOM 1352 N N . VAL A 1 164 ? 4.397 -16.925 -9.153 1.00 91.19 164 VAL A N 1
ATOM 1353 C CA . VAL A 1 164 ? 4.205 -17.881 -10.258 1.00 91.19 164 VAL A CA 1
ATOM 1354 C C . VAL A 1 164 ? 3.988 -17.152 -11.584 1.00 91.19 164 VAL A C 1
ATOM 1356 O O . VAL A 1 164 ? 4.626 -17.484 -12.580 1.00 91.19 164 VAL A O 1
ATOM 1359 N N . LYS A 1 165 ? 3.139 -16.115 -11.604 1.00 89.81 165 LYS A N 1
ATOM 1360 C CA . LYS A 1 165 ? 2.862 -15.316 -12.811 1.00 89.81 165 LYS A CA 1
ATOM 1361 C C . LYS A 1 165 ? 4.109 -14.623 -13.368 1.00 89.81 165 LYS A C 1
ATOM 1363 O O . LYS A 1 165 ? 4.195 -14.397 -14.571 1.00 89.81 165 LYS A O 1
ATOM 1368 N N . LEU A 1 166 ? 5.048 -14.270 -12.499 1.00 85.94 166 LEU A N 1
ATOM 1369 C CA . LEU A 1 166 ? 6.316 -13.645 -12.860 1.00 85.94 166 LEU A CA 1
ATOM 1370 C C . LEU A 1 166 ? 7.442 -14.663 -13.128 1.00 85.94 166 LEU A C 1
ATOM 1372 O O . LEU A 1 166 ? 8.550 -14.251 -13.455 1.00 85.94 166 LEU A O 1
ATOM 1376 N N . GLY A 1 167 ? 7.181 -15.971 -13.007 1.00 87.12 167 GLY A N 1
ATOM 1377 C CA . GLY A 1 167 ? 8.160 -17.032 -13.271 1.00 87.12 167 GLY A CA 1
ATOM 1378 C C . GLY A 1 167 ? 9.130 -17.326 -12.120 1.00 87.12 167 GLY A C 1
ATOM 1379 O O . GLY A 1 167 ? 10.168 -17.942 -12.350 1.00 87.12 167 GLY A O 1
ATOM 1380 N N . GLY A 1 168 ? 8.823 -16.882 -10.897 1.00 86.19 168 GLY A N 1
ATOM 1381 C CA . GLY A 1 168 ? 9.612 -17.178 -9.698 1.00 86.19 168 GLY A CA 1
ATOM 1382 C C . GLY A 1 168 ? 9.155 -18.444 -8.963 1.00 86.19 168 GLY A C 1
ATOM 1383 O O . GLY A 1 168 ? 8.190 -19.105 -9.352 1.00 86.19 168 GLY A O 1
ATOM 1384 N N . ILE A 1 169 ? 9.829 -18.761 -7.856 1.00 87.50 169 ILE A N 1
ATOM 1385 C CA . ILE A 1 169 ? 9.506 -19.903 -6.991 1.00 87.50 169 ILE A CA 1
ATOM 1386 C C . ILE A 1 169 ? 8.658 -19.406 -5.808 1.00 87.50 169 ILE A C 1
ATOM 1388 O O . ILE A 1 169 ? 9.162 -18.645 -4.978 1.00 87.50 169 ILE A O 1
ATOM 1392 N N . PRO A 1 170 ? 7.370 -19.791 -5.704 1.00 89.00 170 PRO A N 1
ATOM 1393 C CA . PRO A 1 170 ? 6.498 -19.315 -4.634 1.00 89.00 170 PRO A CA 1
ATOM 1394 C C . PRO A 1 170 ? 7.002 -19.796 -3.262 1.00 89.00 170 PRO A C 1
ATOM 1396 O O . PRO A 1 170 ? 7.270 -20.988 -3.098 1.00 89.00 170 PRO A O 1
ATOM 1399 N N . PRO A 1 171 ? 7.112 -18.910 -2.254 1.00 86.50 171 PRO A N 1
ATOM 1400 C CA . PRO A 1 171 ? 7.561 -19.316 -0.929 1.00 86.50 171 PRO A CA 1
ATOM 1401 C C . PRO A 1 171 ? 6.468 -20.102 -0.196 1.00 86.50 171 PRO A C 1
ATOM 1403 O O . PRO A 1 171 ? 5.273 -19.866 -0.392 1.00 86.50 171 PRO A O 1
ATOM 1406 N N . SER A 1 172 ? 6.867 -20.996 0.710 1.00 87.62 172 SER A N 1
ATOM 1407 C CA . SER A 1 172 ? 5.936 -21.737 1.575 1.00 87.62 172 SER A CA 1
ATOM 1408 C C . SER A 1 172 ? 5.384 -20.892 2.729 1.00 87.62 172 SER A C 1
ATOM 1410 O O . SER A 1 172 ? 4.316 -21.193 3.258 1.00 87.62 172 SER A O 1
ATOM 1412 N N . ALA A 1 173 ? 6.086 -19.823 3.115 1.00 87.88 173 ALA A N 1
ATOM 1413 C CA . ALA A 1 173 ? 5.672 -18.889 4.155 1.00 87.88 173 ALA A CA 1
ATOM 1414 C C . ALA A 1 173 ? 6.199 -17.477 3.875 1.00 87.88 173 ALA A C 1
ATOM 1416 O O . ALA A 1 173 ? 7.219 -17.296 3.214 1.00 87.88 173 ALA A O 1
ATOM 1417 N N . LEU A 1 174 ? 5.523 -16.464 4.423 1.00 84.25 174 LEU A N 1
ATOM 1418 C CA . LEU A 1 174 ? 6.009 -15.086 4.394 1.00 84.25 174 LEU A CA 1
ATOM 1419 C C . LEU A 1 174 ? 6.756 -14.733 5.685 1.00 84.25 174 LEU A C 1
ATOM 1421 O O . LEU A 1 174 ? 6.325 -15.128 6.775 1.00 84.25 174 LEU A O 1
ATOM 1425 N N . PRO A 1 175 ? 7.826 -13.923 5.601 1.00 77.94 175 PRO A N 1
ATOM 1426 C CA . PRO A 1 175 ? 8.504 -13.427 6.784 1.00 77.94 175 PRO A CA 1
ATOM 1427 C C . PRO A 1 175 ? 7.569 -12.513 7.584 1.00 77.94 175 PRO A C 1
ATOM 1429 O O . PRO A 1 175 ? 6.945 -11.592 7.048 1.00 77.94 175 PRO A O 1
ATOM 1432 N N . LYS A 1 176 ? 7.486 -12.761 8.892 1.00 76.62 176 LYS A N 1
ATOM 1433 C CA . LYS A 1 176 ? 6.672 -11.971 9.817 1.00 76.62 176 LYS A CA 1
ATOM 1434 C C . LYS A 1 176 ? 7.486 -10.787 10.331 1.00 76.62 176 LYS A C 1
ATOM 1436 O O . LYS A 1 176 ? 8.456 -10.961 11.061 1.00 76.62 176 LYS A O 1
ATOM 1441 N N . TYR A 1 177 ? 7.069 -9.577 9.972 1.00 74.31 177 TYR A N 1
ATOM 1442 C CA . TYR A 1 177 ? 7.656 -8.336 10.476 1.00 74.31 177 TYR A CA 1
ATOM 1443 C C . TYR A 1 177 ? 6.587 -7.481 11.153 1.00 74.31 177 TYR A C 1
ATOM 1445 O O . TYR A 1 177 ? 5.426 -7.513 10.754 1.00 74.31 177 TYR A O 1
ATOM 1453 N N . LYS A 1 178 ? 6.997 -6.669 12.139 1.00 69.25 178 LYS A N 1
ATOM 1454 C CA . LYS A 1 178 ? 6.141 -5.674 12.818 1.00 69.25 178 LYS A CA 1
ATOM 1455 C C . LYS A 1 178 ? 4.884 -6.260 13.490 1.00 69.25 178 LYS A C 1
ATOM 1457 O O . LYS A 1 178 ? 3.883 -5.568 13.634 1.00 69.25 178 LYS A O 1
ATOM 1462 N N . THR A 1 179 ? 4.935 -7.513 13.935 1.00 68.50 179 THR A N 1
ATOM 1463 C CA . THR A 1 179 ? 3.785 -8.216 14.530 1.00 68.50 179 THR A CA 1
ATOM 1464 C C . THR A 1 179 ? 3.431 -7.760 15.947 1.00 68.50 179 THR A C 1
ATOM 1466 O O . THR A 1 179 ? 2.320 -8.008 16.388 1.00 68.50 179 THR A O 1
ATOM 1469 N N . ALA A 1 180 ? 4.336 -7.072 16.651 1.00 71.56 180 ALA A N 1
ATOM 1470 C CA . ALA A 1 180 ? 4.159 -6.664 18.050 1.00 71.56 180 ALA A CA 1
ATOM 1471 C C . ALA A 1 180 ? 3.644 -5.219 18.230 1.00 71.56 180 ALA A C 1
ATOM 1473 O O . ALA A 1 180 ? 3.818 -4.627 19.289 1.00 71.56 180 ALA A O 1
ATOM 1474 N N . VAL A 1 181 ? 3.075 -4.610 17.184 1.00 77.44 181 VAL A N 1
ATOM 1475 C CA . VAL A 1 181 ? 2.605 -3.208 17.228 1.00 77.44 181 VAL A CA 1
ATOM 1476 C C . VAL A 1 181 ? 1.198 -3.088 17.821 1.00 77.44 181 VAL A C 1
ATOM 1478 O O . VAL A 1 181 ? 0.855 -2.049 18.374 1.00 77.44 181 VAL A O 1
ATOM 1481 N N . ARG A 1 182 ? 0.390 -4.144 17.709 1.00 79.50 182 ARG A N 1
ATOM 1482 C CA . ARG A 1 182 ? -1.009 -4.195 18.142 1.00 79.50 182 ARG A CA 1
ATOM 1483 C C . ARG A 1 182 ? -1.189 -5.296 19.196 1.00 79.50 182 ARG A C 1
ATOM 1485 O O . ARG A 1 182 ? -0.528 -6.327 19.061 1.00 79.50 182 ARG A O 1
ATOM 1492 N N . PRO A 1 183 ? -2.094 -5.137 20.182 1.00 76.81 183 PRO A N 1
ATOM 1493 C CA . PRO A 1 183 ? -2.461 -6.219 21.092 1.00 76.81 183 PRO A CA 1
ATOM 1494 C C . PRO A 1 183 ? -2.917 -7.480 20.342 1.00 76.81 183 PRO A C 1
ATOM 1496 O O . PRO A 1 183 ? -3.777 -7.426 19.458 1.00 76.81 183 PRO A O 1
ATOM 1499 N N . THR A 1 184 ? -2.333 -8.626 20.689 1.00 69.56 184 THR A N 1
ATOM 1500 C CA . THR A 1 184 ? -2.641 -9.918 20.062 1.00 69.56 184 THR A CA 1
ATOM 1501 C C . THR A 1 184 ? -4.097 -10.312 20.315 1.00 69.56 184 THR A C 1
ATOM 1503 O O . THR A 1 184 ? -4.575 -10.226 21.441 1.00 69.56 184 THR A O 1
ATOM 1506 N N . GLY A 1 185 ? -4.799 -10.777 19.277 1.00 67.50 185 GLY A N 1
ATOM 1507 C CA . GLY A 1 185 ? -6.172 -11.287 19.394 1.00 67.50 185 GLY A CA 1
ATOM 1508 C C . GLY A 1 185 ? -7.270 -10.217 19.435 1.00 67.50 185 GLY A C 1
ATOM 1509 O O . GLY A 1 185 ? -8.444 -10.567 19.505 1.00 67.50 185 GLY A O 1
ATOM 1510 N N . SER A 1 186 ? -6.926 -8.928 19.352 1.00 70.00 186 SER A N 1
ATOM 1511 C CA . SER A 1 186 ? -7.923 -7.859 19.247 1.00 70.00 186 SER A CA 1
ATOM 1512 C C . SER A 1 186 ? -8.522 -7.823 17.838 1.00 70.00 186 SER A C 1
ATOM 1514 O O . SER A 1 186 ? -7.835 -7.488 16.870 1.00 70.00 186 SER A O 1
ATOM 1516 N N . ALA A 1 187 ? -9.807 -8.155 17.726 1.00 87.56 187 ALA A N 1
ATOM 1517 C CA . ALA A 1 187 ? -10.604 -7.926 16.527 1.00 87.56 187 ALA A CA 1
ATOM 1518 C C . ALA A 1 187 ? -10.736 -6.405 16.295 1.00 87.56 187 ALA A C 1
ATOM 1520 O O . ALA A 1 187 ? -10.973 -5.648 17.236 1.00 87.56 187 ALA A O 1
ATOM 1521 N N . TYR A 1 188 ? -10.520 -5.915 15.067 1.00 92.00 188 TYR A N 1
ATOM 1522 C CA . TYR A 1 188 ? -10.560 -4.468 14.765 1.00 92.00 188 TYR A CA 1
ATOM 1523 C C . TYR A 1 188 ? -11.926 -3.844 15.031 1.00 92.00 188 TYR A C 1
ATOM 1525 O O . TYR A 1 188 ? -12.009 -2.682 15.414 1.00 92.00 188 TYR A O 1
ATOM 1533 N N . GLN A 1 189 ? -12.971 -4.650 14.915 1.00 94.69 189 GLN A N 1
ATOM 1534 C CA . GLN A 1 189 ? -14.361 -4.303 15.120 1.00 94.69 189 GLN A CA 1
ATOM 1535 C C . GLN A 1 189 ? -14.623 -3.800 16.542 1.00 94.69 189 GLN A C 1
ATOM 1537 O O . GLN A 1 189 ? -15.437 -2.904 16.722 1.00 94.69 189 GLN A O 1
ATOM 1542 N N . HIS A 1 190 ? -13.897 -4.311 17.544 1.00 92.56 190 HIS A N 1
ATOM 1543 C CA . HIS A 1 190 ? -14.088 -3.925 18.948 1.00 92.56 190 HIS A CA 1
ATOM 1544 C C . HIS A 1 190 ? -13.725 -2.465 19.241 1.00 92.56 190 HIS A C 1
ATOM 1546 O O . HIS A 1 190 ? -14.122 -1.936 20.273 1.00 92.56 190 HIS A O 1
ATOM 1552 N N . LEU A 1 191 ? -12.969 -1.815 18.354 1.00 93.38 191 LEU A N 1
ATOM 1553 C CA . LEU A 1 191 ? -12.638 -0.402 18.490 1.00 93.38 191 LEU A CA 1
ATOM 1554 C C . LEU A 1 191 ? -13.648 0.508 17.794 1.00 93.38 191 LEU A C 1
ATOM 1556 O O . LEU A 1 191 ? -13.559 1.714 17.953 1.00 93.38 191 LEU A O 1
ATOM 1560 N N . TYR A 1 192 ? -14.604 -0.011 17.030 1.00 96.75 192 TYR A N 1
ATOM 1561 C CA . TYR A 1 192 ? -15.541 0.833 16.294 1.00 96.75 192 TYR A CA 1
ATOM 1562 C C . TYR A 1 192 ? -16.857 1.031 17.039 1.00 96.75 192 TYR A C 1
ATOM 1564 O O . TYR A 1 192 ? -17.460 0.090 17.550 1.00 96.75 192 TYR A O 1
ATOM 1572 N N . THR A 1 193 ? -17.343 2.268 17.009 1.00 97.25 193 THR A N 1
ATOM 1573 C CA . THR A 1 193 ? -18.771 2.570 17.125 1.00 97.25 193 THR A CA 1
ATOM 1574 C C . THR A 1 193 ? -19.391 2.558 15.728 1.00 97.25 193 THR A C 1
ATOM 1576 O O . THR A 1 193 ? -18.684 2.529 14.716 1.00 97.25 193 THR A O 1
ATOM 1579 N N . GLN A 1 194 ? -20.722 2.610 15.648 1.00 97.62 194 GLN A N 1
ATOM 1580 C CA . GLN A 1 194 ? -21.402 2.777 14.361 1.00 97.62 194 GLN A CA 1
ATOM 1581 C C . GLN A 1 194 ? -20.958 4.075 13.662 1.00 97.62 194 GLN A C 1
ATOM 1583 O O . GLN A 1 194 ? -20.667 4.068 12.471 1.00 97.62 194 GLN A O 1
ATOM 1588 N N . GLU A 1 195 ? -20.810 5.164 14.420 1.00 98.06 195 GLU A N 1
ATOM 1589 C CA . GLU A 1 195 ? -20.419 6.473 13.893 1.00 98.06 195 GLU A CA 1
ATOM 1590 C C . GLU A 1 195 ? -18.995 6.477 13.314 1.00 98.06 195 GLU A C 1
ATOM 1592 O O . GLU A 1 195 ? -18.770 6.929 12.185 1.00 98.06 195 GLU A O 1
ATOM 1597 N N . SER A 1 196 ? -18.018 5.930 14.048 1.00 98.19 196 SER A N 1
ATOM 1598 C CA . SER A 1 196 ? -16.638 5.856 13.555 1.00 98.19 196 SER A CA 1
ATOM 1599 C C . SER A 1 196 ? -16.497 4.869 12.395 1.00 98.19 196 SER A C 1
ATOM 1601 O O . SER A 1 196 ? -15.714 5.112 11.472 1.00 98.19 196 SER A O 1
ATOM 1603 N N . ARG A 1 197 ? -17.298 3.794 12.375 1.00 97.94 197 ARG A N 1
ATOM 1604 C CA . ARG A 1 197 ? -17.374 2.856 11.245 1.00 97.94 197 ARG A CA 1
ATOM 1605 C C . ARG A 1 197 ? -17.861 3.560 9.983 1.00 97.94 197 ARG A C 1
ATOM 1607 O O . ARG A 1 197 ? -17.239 3.394 8.931 1.00 97.94 197 ARG A O 1
ATOM 1614 N N . ASP A 1 198 ? -18.945 4.321 10.086 1.00 98.25 198 ASP A N 1
ATOM 1615 C CA . ASP A 1 198 ? -19.544 5.024 8.951 1.00 98.25 198 ASP A CA 1
ATOM 1616 C C . ASP A 1 198 ? -18.619 6.129 8.437 1.00 98.25 198 ASP A C 1
ATOM 1618 O O . ASP A 1 198 ? -18.437 6.265 7.227 1.00 98.25 198 ASP A O 1
ATOM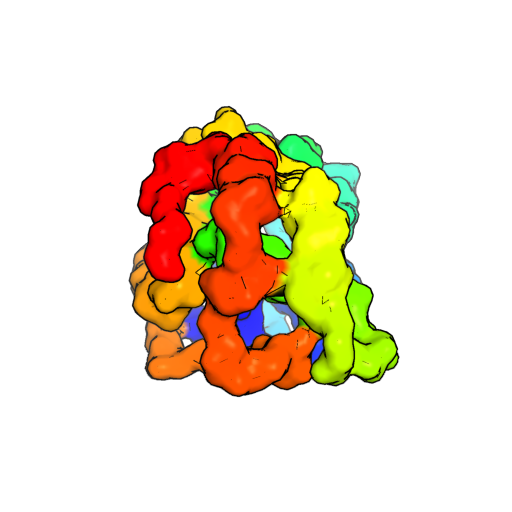 1622 N N . THR A 1 199 ? -17.939 6.838 9.344 1.00 98.38 199 THR A N 1
ATOM 1623 C CA . THR A 1 199 ? -16.947 7.860 8.979 1.00 98.38 199 THR A CA 1
ATOM 1624 C C . THR A 1 199 ? -15.787 7.263 8.179 1.00 98.38 199 THR A C 1
ATOM 1626 O O . THR A 1 199 ? -15.474 7.740 7.087 1.00 98.38 199 THR A O 1
ATOM 1629 N N . VAL A 1 200 ? -15.174 6.175 8.663 1.00 98.19 200 VAL A N 1
ATOM 1630 C CA . VAL A 1 200 ? -14.085 5.503 7.931 1.00 98.19 200 VAL A CA 1
ATOM 1631 C C . VAL A 1 200 ? -14.581 4.941 6.596 1.00 98.19 200 VAL A C 1
ATOM 1633 O O . VAL A 1 200 ? -13.892 5.071 5.583 1.00 98.19 200 VAL A O 1
ATOM 1636 N N . GLY A 1 201 ? -15.790 4.373 6.566 1.00 97.75 201 GLY A N 1
ATOM 1637 C CA . GLY A 1 201 ? -16.412 3.884 5.335 1.00 97.75 201 GLY A CA 1
ATOM 1638 C C . GLY A 1 201 ? -16.604 4.987 4.290 1.00 97.75 201 GLY A C 1
ATOM 1639 O O . GLY A 1 201 ? -16.293 4.780 3.118 1.00 97.75 201 GLY A O 1
ATOM 1640 N N . ALA A 1 202 ? -17.049 6.172 4.714 1.00 97.38 202 ALA A N 1
ATOM 1641 C CA . ALA A 1 202 ? -17.205 7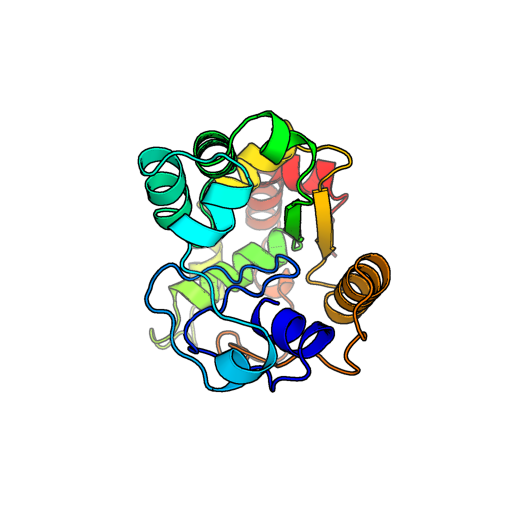.334 3.845 1.00 97.38 202 ALA A CA 1
ATOM 1642 C C . ALA A 1 202 ? -15.851 7.862 3.338 1.00 97.38 202 ALA A C 1
ATOM 1644 O O . ALA A 1 202 ? -15.694 8.092 2.137 1.00 97.38 202 ALA A O 1
ATOM 1645 N N . ASN A 1 203 ? -14.852 7.985 4.218 1.00 97.12 203 ASN A N 1
ATOM 1646 C CA . ASN A 1 203 ? -13.523 8.496 3.860 1.00 97.12 203 ASN A CA 1
ATOM 1647 C C . ASN A 1 203 ? -12.783 7.580 2.867 1.00 97.12 203 ASN A C 1
ATOM 1649 O O . ASN A 1 203 ? -12.048 8.067 2.010 1.00 97.12 203 ASN A O 1
ATOM 1653 N N . TRP A 1 204 ? -13.009 6.263 2.936 1.00 96.44 204 TRP A N 1
ATOM 1654 C CA . TRP A 1 204 ? -12.460 5.271 2.000 1.00 96.44 204 TRP A CA 1
ATOM 1655 C C . TRP A 1 204 ? -13.461 4.810 0.933 1.00 96.44 204 TRP A C 1
ATOM 1657 O O . TRP A 1 204 ? -13.246 3.759 0.332 1.00 96.44 204 TRP A O 1
ATOM 1667 N N . LYS A 1 205 ? -14.523 5.571 0.635 1.00 94.81 205 LYS A N 1
ATOM 1668 C CA . LYS A 1 205 ? -15.590 5.142 -0.292 1.00 94.81 205 LYS A CA 1
ATOM 1669 C C . LYS A 1 205 ? -15.063 4.561 -1.611 1.00 94.81 205 LYS A C 1
ATOM 1671 O O . LYS A 1 205 ? -15.409 3.437 -1.957 1.00 94.81 205 LYS A O 1
ATOM 1676 N N . GLY A 1 206 ? -14.165 5.270 -2.300 1.00 92.38 206 GLY A N 1
ATOM 1677 C CA . GLY A 1 206 ? -13.594 4.782 -3.562 1.00 92.38 206 GLY A CA 1
ATOM 1678 C C . GLY A 1 206 ? -12.788 3.486 -3.403 1.00 92.38 206 GLY A C 1
ATOM 1679 O O . GLY A 1 206 ? -12.811 2.630 -4.277 1.00 92.38 206 GLY A O 1
ATOM 1680 N N . TRP A 1 207 ? -12.113 3.303 -2.267 1.00 93.88 207 TRP A N 1
ATOM 1681 C CA . TRP A 1 207 ? -11.372 2.081 -1.947 1.00 93.88 207 TRP A CA 1
ATOM 1682 C C . TRP A 1 207 ? -12.305 0.902 -1.660 1.00 93.88 207 TRP A C 1
ATOM 1684 O O . TRP A 1 207 ? -12.080 -0.216 -2.121 1.00 93.88 207 TRP A O 1
ATOM 1694 N N . VAL A 1 208 ? -13.369 1.169 -0.900 1.00 95.31 208 VAL A N 1
ATOM 1695 C CA . VAL A 1 208 ? -14.430 0.212 -0.580 1.00 95.31 208 VAL A CA 1
ATOM 1696 C C . VAL A 1 208 ? -15.107 -0.268 -1.857 1.00 95.31 208 VAL A C 1
ATOM 1698 O O . VAL A 1 208 ? -15.236 -1.474 -2.048 1.00 95.31 208 VAL A O 1
ATOM 1701 N N . GLU A 1 209 ? -15.481 0.654 -2.740 1.00 94.12 209 GLU A N 1
ATOM 1702 C CA . GLU A 1 209 ? -16.131 0.354 -4.017 1.00 94.12 209 GLU A CA 1
ATOM 1703 C C . GLU A 1 209 ? -15.194 -0.413 -4.959 1.00 94.12 209 GLU A C 1
ATOM 1705 O O . GLU A 1 209 ? -15.574 -1.466 -5.466 1.00 94.12 209 GLU A O 1
ATOM 1710 N N . GLN A 1 210 ? -13.948 0.049 -5.124 1.00 93.56 210 GLN A N 1
ATOM 1711 C CA . GLN A 1 210 ? -12.965 -0.573 -6.017 1.00 93.56 210 GLN A CA 1
ATOM 1712 C C . GLN A 1 210 ? -12.636 -2.022 -5.626 1.00 93.56 210 GLN A C 1
ATOM 1714 O O . GLN A 1 210 ? -12.452 -2.875 -6.494 1.00 93.56 210 GLN A O 1
ATOM 1719 N N . PHE A 1 211 ? -12.527 -2.308 -4.325 1.00 93.88 211 PHE A N 1
ATOM 1720 C CA . PHE A 1 211 ? -12.080 -3.615 -3.830 1.00 93.88 211 PHE A CA 1
ATOM 1721 C C . PHE A 1 211 ? -13.189 -4.448 -3.184 1.00 93.88 211 PHE A C 1
ATOM 1723 O O . PHE A 1 211 ? -12.932 -5.569 -2.736 1.00 93.88 211 PHE A O 1
ATOM 1730 N N . GLY A 1 212 ? -14.422 -3.946 -3.148 1.00 95.62 212 GLY A N 1
ATOM 1731 C CA . GLY A 1 212 ? -15.565 -4.643 -2.562 1.00 95.62 212 GLY A CA 1
ATOM 1732 C C . GLY A 1 212 ? -15.393 -4.939 -1.072 1.00 95.62 212 GLY A C 1
ATOM 1733 O O . GLY A 1 212 ? -15.824 -5.994 -0.608 1.00 95.62 212 GLY A O 1
ATOM 1734 N N . TYR A 1 213 ? -14.716 -4.058 -0.330 1.00 96.94 213 TYR A N 1
ATOM 1735 C CA . TYR A 1 213 ? -14.515 -4.257 1.104 1.00 96.94 213 TYR A CA 1
ATOM 1736 C C . TYR A 1 213 ? -15.814 -4.069 1.886 1.00 96.94 213 TYR A C 1
ATOM 1738 O O . TYR A 1 213 ? -16.665 -3.250 1.545 1.00 96.94 213 TYR A O 1
ATOM 1746 N N . ARG A 1 214 ? -15.954 -4.821 2.976 1.00 96.62 214 ARG A N 1
ATOM 1747 C CA . ARG A 1 214 ? -17.072 -4.711 3.913 1.00 96.62 214 ARG A CA 1
ATOM 1748 C C . ARG A 1 214 ? -16.544 -4.699 5.338 1.00 96.62 214 ARG A C 1
ATOM 1750 O O . ARG A 1 214 ? -15.437 -5.163 5.606 1.00 96.62 214 ARG A O 1
ATOM 1757 N N . PHE A 1 215 ? -17.333 -4.116 6.228 1.00 96.06 215 PHE A N 1
ATOM 1758 C CA . PHE A 1 215 ? -17.105 -4.259 7.654 1.00 96.06 215 PHE A CA 1
ATOM 1759 C C . PHE A 1 215 ? -17.677 -5.618 8.056 1.00 96.06 215 PHE A C 1
ATOM 1761 O O . PHE A 1 215 ? -18.899 -5.786 8.057 1.00 96.06 215 PHE A O 1
ATOM 1768 N N . GLU A 1 216 ? -16.784 -6.568 8.306 1.00 86.50 216 GLU A N 1
ATOM 1769 C CA . GLU A 1 216 ? -17.065 -7.956 8.703 1.00 86.50 216 GLU A CA 1
ATOM 1770 C C . GLU A 1 216 ? -16.557 -8.201 10.113 1.00 86.50 216 GLU A C 1
ATOM 1772 O O . GLU A 1 216 ? -15.473 -7.654 10.417 1.00 86.50 216 GLU A O 1
#

InterPro domains:
  IPR027417 P-loop containing nucleoside triphosphate hydrolase [G3DSA:3.40.50.300] (13-216)
  IPR027417 P-loop containing nucleoside triphosphate hydrolase [SSF52540] (79-215)

Sequence (216 aa):
MEAALEEAFWGSPASHGKRASIYRDGFVTGRPHNFRHPIAARWGYLTARRYFGEFSLTSREVEKLLALSPHSSVFAARQALPEDIWHRAKKIVVVRNPWDKAVSDFYWKTRGRGLLDNDFDLFQSYAHQAMPIALESEMTQHWDDTWVCIRFENLLEDFQRLVVKLGGIPPSALPKYKTAVRPTGSAYQHLYTQESRDTVGANWKGWVEQFGYRFE

Foldseek 3Di:
DLLQLCCFAQVDHRDPPDDWFAFLLGDTDPALPDDDDPSCVVGPGDDLCRNCVVVVDDPVLSVLCNPDDPLDAPVSNCSSDDPVCVVQAQAEDEDEQLLVVLLVVLLVVCFPVPDDPCLLVSSLVSLLVDADGNNLVCCLVVDDPSYQYAYPVCNLVSQQVVSVVSVTHRDPDDDDDPPPSDPPPDDSCVSDDPVSVVSSCVRNVSVCVSVVHDDD

Secondary structure (DSSP, 8-state):
-HHHHHHHHH-----TTPPP-B-TT--B-S--S----TTHHHHT---HHHHHHHTT--HHHHHHHHT--TT--HHHHHHTS-HHHHHHS-EEEEE--HHHHHHHHHHHHHTTS--SS-HHHHHHHHHTT----HHHHHHTTS--TTEEEEESTTHHHHHHHHHHHTT----SS----STTSS-TT--GGGG--HHHHHHHHHHTHHHHHHHT----

pLDDT: mean 80.98, std 16.05, range [38.25, 98.38]

Solvent-accessible surface area (backbone atoms only — not comparable to full-atom values): 13034 Å² total; per-residue (Å²): 106,62,38,56,52,46,26,29,69,68,75,39,83,63,55,90,88,66,52,28,63,48,47,77,93,67,53,75,45,97,45,73,72,55,76,78,64,88,68,37,82,83,60,53,72,48,54,71,64,59,53,42,38,78,73,71,48,50,74,68,38,48,49,45,47,52,65,58,54,91,74,51,30,48,66,59,57,52,75,23,41,59,67,74,54,56,74,68,45,72,44,80,44,81,45,65,53,65,69,52,43,51,50,51,52,49,33,60,74,48,56,93,66,80,83,79,89,53,62,52,64,54,40,42,64,45,33,71,67,49,66,66,53,59,27,62,64,44,38,72,81,68,67,56,95,43,54,43,82,26,43,59,90,46,42,64,61,40,47,32,53,50,29,50,76,73,72,34,51,56,66,96,70,76,86,89,70,82,76,84,54,54,74,84,90,66,60,58,64,80,52,52,51,73,68,36,46,52,42,38,49,60,57,35,37,67,55,31,64,76,67,69,55,74,98,122

Organism: NCBI:txid1159327

Radius of gyration: 19.26 Å; Cα contacts (8 Å, |Δi|>4): 236;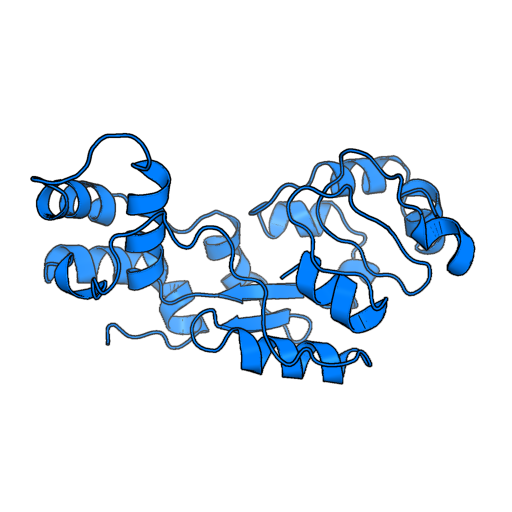 chains: 1; bounding box: 50×35×52 Å